Protein AF-A0AAW3T8R7-F1 (afdb_monomer_lite)

Organism: NCBI:txid69373

Radius of gyration: 22.76 Å; chains: 1; bounding box: 70×38×54 Å

Sequence (268 aa):
MNGASGSWGEDGVQEPGFVEFGNWETLERWVLRDASVTHWHGDRGYGDWTGTTFEQLEDAVRQIVATAAQNLRARAGLRQADWLLHRDDELPAGFSLGTINGMNVLDWELGGRPHRAWFGRAGFIARAVSFATVARVPVEQIEACALQEDSRRASRDASLVSRVTIGDEGGVVDTTLSRALVAYLGRGRSASPSESWEAVSTATPESRDRLEAIMRDYRRLSQVDWNERDGDLLPAMEQFAEAFRNTHPELDEAAIGALEWKFSWDWR

Secondary structure (DSSP, 8-state):
---------------TT---B--TTT-EEEEEETTEEEEEEEETTEEEEEEEEESSHHHHHHHHHHHHHHHHHHHTT---TTSS--SGGGPPTTEEEEEETTEEEEEEEETTEEEEEEEEETT-THHHHHHHHHTTS-HHHHHHHHTSTTHHHHHHHHHHHHHH-SSSSS----HHHHHHHHHHHTBTTBSS----SGGGTT--HHHHHHHHHHHHHHHHHT---GGGGTT-HHHHHHHHHHHHHHH-TTS-HHHHHHHHHHHHHHT-

Structure (mmCIF, N/CA/C/O backbone):
data_AF-A0AAW3T8R7-F1
#
_entry.id   AF-A0AAW3T8R7-F1
#
loop_
_atom_site.group_PDB
_atom_site.id
_atom_site.type_symbol
_atom_site.label_atom_id
_atom_site.label_alt_id
_atom_site.label_comp_id
_atom_site.label_asym_id
_atom_site.label_entity_id
_atom_site.label_seq_id
_atom_site.pdbx_PDB_ins_code
_atom_site.Cartn_x
_atom_site.Cartn_y
_atom_site.Cartn_z
_atom_site.occupancy
_atom_site.B_iso_or_equiv
_atom_site.auth_seq_id
_atom_site.auth_comp_id
_atom_site.auth_asym_id
_atom_site.auth_atom_id
_atom_site.pdbx_PDB_model_num
ATOM 1 N N . MET A 1 1 ? 32.714 -2.070 -37.889 1.00 33.22 1 MET A N 1
ATOM 2 C CA . MET A 1 1 ? 33.069 -1.066 -36.865 1.00 33.22 1 MET A CA 1
ATOM 3 C C . MET A 1 1 ? 32.056 0.058 -36.979 1.00 33.22 1 MET A C 1
ATOM 5 O O . MET A 1 1 ? 32.192 0.896 -37.856 1.00 33.22 1 MET A O 1
ATOM 9 N N . ASN A 1 2 ? 30.990 -0.012 -36.181 1.00 29.67 2 ASN A N 1
ATOM 10 C CA . ASN A 1 2 ? 29.946 1.008 -36.113 1.00 29.67 2 ASN A CA 1
ATOM 11 C C . ASN A 1 2 ? 30.252 1.906 -34.917 1.00 29.67 2 ASN A C 1
ATOM 13 O O . ASN A 1 2 ? 30.343 1.411 -33.798 1.00 29.67 2 ASN A O 1
ATOM 17 N N . GLY A 1 3 ? 30.409 3.202 -35.161 1.00 27.53 3 GLY A N 1
ATOM 18 C CA . GLY A 1 3 ? 30.480 4.230 -34.131 1.00 27.53 3 GLY A CA 1
ATOM 19 C C . GLY A 1 3 ? 29.475 5.315 -34.476 1.00 27.53 3 GLY A C 1
ATOM 20 O O . GLY A 1 3 ? 29.836 6.310 -35.091 1.00 27.53 3 GLY A O 1
ATOM 21 N N . ALA A 1 4 ? 28.205 5.079 -34.146 1.00 31.20 4 ALA A N 1
ATOM 22 C CA . ALA A 1 4 ? 27.185 6.114 -34.164 1.00 31.20 4 ALA A CA 1
ATOM 23 C C . ALA A 1 4 ? 27.270 6.871 -32.834 1.00 31.20 4 ALA A C 1
ATOM 25 O O . ALA A 1 4 ? 26.936 6.340 -31.776 1.00 31.20 4 ALA A O 1
ATOM 26 N N . SER A 1 5 ? 27.770 8.101 -32.900 1.00 33.91 5 SER A N 1
ATOM 27 C CA . SER A 1 5 ? 27.714 9.084 -31.826 1.00 33.91 5 SER A CA 1
ATOM 28 C C . SER A 1 5 ? 26.270 9.567 -31.667 1.00 33.91 5 SER A C 1
ATOM 30 O O . SER A 1 5 ? 25.810 10.429 -32.415 1.00 33.91 5 SER A O 1
ATOM 32 N N . GLY A 1 6 ? 25.546 8.984 -30.715 1.00 28.22 6 GLY A N 1
ATOM 33 C CA . GLY A 1 6 ? 24.283 9.525 -30.223 1.00 28.22 6 GLY A CA 1
ATOM 34 C C . GLY A 1 6 ? 24.560 10.559 -29.139 1.00 28.22 6 GLY A C 1
ATOM 35 O O . GLY A 1 6 ? 24.935 10.203 -28.026 1.00 28.22 6 GLY A O 1
ATOM 36 N N . SER A 1 7 ? 24.419 11.826 -29.511 1.00 32.47 7 SER A N 1
ATOM 37 C CA . SER A 1 7 ? 24.303 12.981 -28.624 1.00 32.47 7 SER A CA 1
ATOM 38 C C . SER A 1 7 ? 23.167 12.770 -27.616 1.00 32.47 7 SER A C 1
ATOM 40 O O . SER A 1 7 ? 22.010 12.735 -28.020 1.00 32.47 7 SER A O 1
ATOM 42 N N . TRP A 1 8 ? 23.487 12.661 -26.326 1.00 36.66 8 TRP A N 1
ATOM 43 C CA . TRP A 1 8 ? 22.518 12.742 -25.228 1.00 36.66 8 TRP A CA 1
ATOM 44 C C . TRP A 1 8 ? 22.884 13.951 -24.371 1.00 36.66 8 TRP A C 1
ATOM 46 O O . TRP A 1 8 ? 23.614 13.840 -23.389 1.00 36.66 8 TRP A O 1
ATOM 56 N N . GLY A 1 9 ? 22.449 15.125 -24.811 1.00 34.22 9 GLY A N 1
ATOM 57 C CA . GLY A 1 9 ? 22.587 16.376 -24.083 1.00 34.22 9 GLY A CA 1
ATOM 58 C C . GLY A 1 9 ? 21.375 17.247 -24.372 1.00 34.22 9 GLY A C 1
ATOM 59 O O . GLY A 1 9 ? 21.028 17.417 -25.535 1.00 34.22 9 GLY A O 1
ATOM 60 N N . GLU A 1 10 ? 20.789 17.773 -23.295 1.00 36.28 10 GLU A N 1
ATOM 61 C CA . GLU A 1 10 ? 19.769 18.831 -23.269 1.00 36.28 10 GLU A CA 1
ATOM 62 C C . GLU A 1 10 ? 18.346 18.447 -23.693 1.00 36.28 10 GLU A C 1
ATOM 64 O O . GLU A 1 10 ? 17.817 18.995 -24.644 1.00 36.28 10 GLU A O 1
ATOM 69 N N . ASP A 1 11 ? 17.675 17.597 -22.913 1.00 34.94 11 ASP A N 1
ATOM 70 C CA . ASP A 1 11 ? 16.209 17.618 -22.834 1.00 34.94 11 ASP A CA 1
ATOM 71 C C . ASP A 1 11 ? 15.794 17.356 -21.382 1.00 34.94 11 ASP A C 1
ATOM 73 O O . ASP A 1 11 ? 15.755 16.222 -20.903 1.00 34.94 11 ASP A O 1
ATOM 77 N N . GLY A 1 12 ? 15.524 18.432 -20.640 1.00 36.56 12 GLY A N 1
ATOM 78 C CA . GLY A 1 12 ? 14.822 18.331 -19.367 1.00 36.56 12 GLY A CA 1
ATOM 79 C C . GLY A 1 12 ? 13.407 17.838 -19.649 1.00 36.56 12 GLY A C 1
ATOM 80 O O . GLY A 1 12 ? 12.591 18.578 -20.193 1.00 36.56 12 GLY A O 1
ATOM 81 N N . VAL A 1 13 ? 13.122 16.581 -19.317 1.00 39.09 13 VAL A N 1
ATOM 82 C CA . VAL A 1 13 ? 11.807 15.974 -19.542 1.00 39.09 13 VAL A CA 1
ATOM 83 C C . VAL A 1 13 ? 10.793 16.622 -18.595 1.00 39.09 13 VAL A C 1
ATOM 85 O O . VAL A 1 13 ? 10.669 16.237 -17.436 1.00 39.09 13 VAL A O 1
ATOM 88 N N . GLN A 1 14 ? 10.063 17.623 -19.088 1.00 40.41 14 GLN A N 1
ATOM 89 C CA . GLN A 1 14 ? 8.860 18.158 -18.451 1.00 40.41 14 GLN A CA 1
ATOM 90 C C . GLN A 1 14 ? 7.624 17.554 -19.150 1.00 40.41 14 GLN A C 1
ATOM 92 O O . GLN A 1 14 ? 6.938 18.206 -19.929 1.00 40.41 14 GLN A O 1
ATOM 97 N N . GLU A 1 15 ? 7.370 16.263 -18.928 1.00 43.03 15 GLU A N 1
ATOM 98 C CA . GLU A 1 15 ? 6.169 15.556 -19.392 1.00 43.03 15 GLU A CA 1
ATOM 99 C C . GLU A 1 15 ? 4.901 15.934 -18.581 1.00 43.03 15 GLU A C 1
ATOM 101 O O . GLU A 1 15 ? 4.910 15.909 -17.352 1.00 43.03 15 GLU A O 1
ATOM 106 N N . PRO A 1 16 ? 3.763 16.266 -19.215 1.00 35.09 16 PRO A N 1
ATOM 107 C CA . PRO A 1 16 ? 2.492 16.464 -18.515 1.00 35.09 16 PRO A CA 1
ATOM 108 C C . PRO A 1 16 ? 1.990 15.132 -17.927 1.00 35.09 16 PRO A C 1
ATOM 110 O O . PRO A 1 16 ? 1.736 14.192 -18.674 1.00 35.09 16 PRO A O 1
ATOM 113 N N . GLY A 1 17 ? 1.834 15.045 -16.600 1.00 41.16 17 GLY A N 1
ATOM 114 C CA . GLY A 1 17 ? 1.413 13.815 -15.900 1.00 41.16 17 GLY A CA 1
ATOM 115 C C . GLY A 1 17 ? 2.192 13.490 -14.619 1.00 41.16 17 GLY A C 1
ATOM 116 O O . GLY A 1 17 ? 1.866 12.523 -13.936 1.00 41.16 17 GLY A O 1
ATOM 117 N N . PHE A 1 18 ? 3.196 14.302 -14.266 1.00 48.16 18 PHE A N 1
ATOM 118 C CA . PHE A 1 18 ? 3.957 14.164 -13.023 1.00 48.16 18 PHE A CA 1
ATOM 119 C C . PHE A 1 18 ? 3.080 14.299 -11.774 1.00 48.16 18 PHE A C 1
ATOM 121 O O . PHE A 1 18 ? 2.554 15.372 -11.482 1.00 48.16 18 PHE A O 1
ATOM 128 N N . VAL A 1 19 ? 3.018 13.235 -10.976 1.00 46.38 19 VAL A N 1
ATOM 129 C CA . VAL A 1 19 ? 2.690 13.333 -9.552 1.00 46.38 19 VAL A CA 1
ATOM 130 C C . VAL A 1 19 ? 3.952 12.953 -8.789 1.00 46.38 19 VAL A C 1
ATOM 132 O O . VAL A 1 19 ? 4.316 11.783 -8.741 1.00 46.38 19 VAL A O 1
ATOM 135 N N . GLU A 1 20 ? 4.661 13.950 -8.258 1.00 50.34 20 GLU A N 1
ATOM 136 C CA . GLU A 1 20 ? 5.874 13.729 -7.469 1.00 50.34 20 GLU A CA 1
ATOM 137 C C . GLU A 1 20 ? 5.506 13.407 -6.015 1.00 50.34 20 GLU A C 1
ATOM 139 O O . GLU A 1 20 ? 5.000 14.262 -5.288 1.00 50.34 20 GLU A O 1
ATOM 144 N N . PHE A 1 21 ? 5.817 12.190 -5.571 1.00 52.94 21 PHE A N 1
ATOM 145 C CA . PHE A 1 21 ? 5.898 11.851 -4.150 1.00 52.94 21 PHE A CA 1
ATOM 146 C C . PHE A 1 21 ? 7.371 11.702 -3.779 1.00 52.94 21 PHE A C 1
ATOM 148 O O . PHE A 1 21 ? 8.058 10.844 -4.333 1.00 52.94 21 PHE A O 1
ATOM 155 N N . GLY A 1 22 ? 7.865 12.543 -2.871 1.00 52.88 22 GLY A N 1
ATOM 156 C CA . GLY A 1 22 ? 9.268 12.516 -2.471 1.00 52.88 22 GLY A CA 1
ATOM 157 C C . GLY A 1 22 ? 9.600 13.512 -1.367 1.00 52.88 22 GLY A C 1
ATOM 158 O O . GLY A 1 22 ? 8.977 14.568 -1.256 1.00 52.88 22 GLY A O 1
ATOM 159 N N . ASN A 1 23 ? 10.590 13.178 -0.541 1.00 55.94 23 ASN A N 1
ATOM 160 C CA . ASN A 1 23 ? 11.181 14.129 0.395 1.00 55.94 23 ASN A CA 1
ATOM 161 C C . ASN A 1 23 ? 12.304 14.894 -0.327 1.00 55.94 23 ASN A C 1
ATOM 163 O O . ASN A 1 23 ? 13.250 14.276 -0.824 1.00 55.94 23 ASN A O 1
ATOM 167 N N . TRP A 1 24 ? 12.211 16.230 -0.336 1.00 52.62 24 TRP A N 1
ATOM 168 C CA . TRP A 1 24 ? 13.219 17.158 -0.872 1.00 52.62 24 TRP A CA 1
ATOM 169 C C . TRP A 1 24 ? 14.634 16.887 -0.347 1.00 52.62 24 TRP A C 1
ATOM 171 O O . TRP A 1 24 ? 15.602 17.119 -1.060 1.00 52.62 24 TRP A O 1
ATOM 181 N N . GLU A 1 25 ? 14.758 16.356 0.868 1.00 54.66 25 GLU A N 1
ATOM 182 C CA . GLU A 1 25 ? 16.041 16.013 1.485 1.00 54.66 25 GLU A CA 1
ATOM 183 C C . GLU A 1 25 ? 16.621 14.685 0.973 1.00 54.66 25 GLU A C 1
ATOM 185 O O . GLU A 1 25 ? 17.833 14.495 0.991 1.00 54.66 25 GLU A O 1
ATOM 190 N N . THR A 1 26 ? 15.773 13.755 0.522 1.00 60.50 26 THR A N 1
ATOM 191 C CA . THR A 1 26 ? 16.193 12.397 0.117 1.00 60.50 26 THR A CA 1
ATOM 192 C C . THR A 1 26 ? 16.392 12.237 -1.387 1.00 60.50 26 THR A C 1
ATOM 194 O O . THR A 1 26 ? 17.008 11.264 -1.813 1.00 60.50 26 THR A O 1
ATOM 197 N N . LEU A 1 27 ? 15.860 13.169 -2.189 1.00 66.69 27 LEU A N 1
ATOM 198 C CA . LEU A 1 27 ? 15.867 13.128 -3.659 1.00 66.69 27 LEU A CA 1
ATOM 199 C C . LEU A 1 27 ? 15.228 11.862 -4.275 1.00 66.69 27 LEU A C 1
ATOM 201 O O . LEU A 1 27 ? 15.354 11.629 -5.478 1.00 66.69 27 LEU A O 1
ATOM 205 N N . GLU A 1 28 ? 14.530 11.045 -3.482 1.00 69.50 28 GLU A N 1
ATOM 206 C CA . GLU A 1 28 ? 13.743 9.910 -3.969 1.00 69.50 28 GLU A CA 1
ATOM 207 C C . GLU A 1 28 ? 12.400 10.395 -4.507 1.00 69.50 28 GLU A C 1
ATOM 209 O O . GLU A 1 28 ? 11.662 11.086 -3.799 1.00 69.50 28 GLU A O 1
ATOM 214 N N . ARG A 1 29 ? 12.076 10.029 -5.753 1.00 75.88 29 ARG A N 1
ATOM 215 C CA . ARG A 1 29 ? 10.800 10.375 -6.390 1.00 75.88 29 ARG A CA 1
ATOM 216 C C . ARG A 1 29 ? 10.197 9.181 -7.114 1.00 75.88 29 ARG A C 1
ATOM 218 O O . ARG A 1 29 ? 10.903 8.365 -7.701 1.00 75.88 29 ARG A O 1
ATOM 225 N N . TRP A 1 30 ? 8.874 9.110 -7.123 1.00 80.38 30 TRP A N 1
ATOM 226 C CA . TRP A 1 30 ? 8.123 8.050 -7.795 1.00 80.38 30 TRP A CA 1
ATOM 227 C C . TRP A 1 30 ? 7.221 8.648 -8.866 1.00 80.38 30 TRP A C 1
ATOM 229 O O . TRP A 1 30 ? 6.534 9.630 -8.604 1.00 80.38 30 TRP A O 1
ATOM 239 N N . VAL A 1 31 ? 7.245 8.070 -10.067 1.00 78.94 31 VAL A N 1
ATOM 240 C CA . VAL A 1 31 ? 6.525 8.570 -11.246 1.00 78.94 31 VAL A CA 1
ATOM 241 C C . VAL A 1 31 ? 5.545 7.509 -11.736 1.00 78.94 31 VAL A C 1
ATOM 243 O O . VAL A 1 31 ? 5.939 6.367 -11.969 1.00 78.94 31 VAL A O 1
ATOM 246 N N . LEU A 1 32 ? 4.277 7.884 -11.918 1.00 80.94 32 LEU A N 1
ATOM 247 C CA . LEU A 1 32 ? 3.255 7.034 -12.532 1.00 80.94 32 LEU A CA 1
ATOM 248 C C . LEU A 1 32 ? 3.322 7.163 -14.062 1.00 80.94 32 LEU A C 1
ATOM 250 O O . LEU A 1 32 ? 3.141 8.255 -14.595 1.00 80.94 32 LEU A O 1
ATOM 254 N N . ARG A 1 33 ? 3.554 6.056 -14.769 1.00 74.75 33 ARG A N 1
ATOM 255 C CA . ARG A 1 33 ? 3.627 6.003 -16.235 1.00 74.75 33 ARG A CA 1
ATOM 256 C C . ARG A 1 33 ? 3.140 4.652 -16.749 1.00 74.75 33 ARG A C 1
ATOM 258 O O . ARG A 1 33 ? 3.546 3.620 -16.224 1.00 74.75 33 ARG A O 1
ATOM 265 N N . ASP A 1 34 ? 2.312 4.651 -17.796 1.00 75.38 34 ASP A N 1
ATOM 266 C CA . ASP A 1 34 ? 1.870 3.428 -18.490 1.00 75.38 34 ASP A CA 1
ATOM 267 C C . ASP A 1 34 ? 1.299 2.360 -17.526 1.00 75.38 34 ASP A C 1
ATOM 269 O O . ASP A 1 34 ? 1.609 1.178 -17.627 1.00 75.38 34 ASP A O 1
ATOM 273 N N . ALA A 1 35 ? 0.493 2.804 -16.549 1.00 77.69 35 ALA A N 1
ATOM 274 C CA . ALA A 1 35 ? -0.064 2.005 -15.443 1.00 77.69 35 ALA A CA 1
ATOM 275 C C . ALA A 1 35 ? 0.959 1.394 -14.459 1.00 77.69 35 ALA A C 1
ATOM 277 O O . ALA A 1 35 ? 0.574 0.657 -13.558 1.00 77.69 35 ALA A O 1
ATOM 278 N N . SER A 1 36 ? 2.237 1.747 -14.576 1.00 84.25 36 SER A N 1
ATOM 279 C CA . SER A 1 36 ? 3.311 1.348 -13.666 1.00 84.25 36 SER A CA 1
ATOM 280 C C . SER A 1 36 ? 3.817 2.529 -12.840 1.00 84.25 36 SER A C 1
ATOM 282 O O . SER A 1 36 ? 3.649 3.691 -13.216 1.00 84.25 36 SER A O 1
ATOM 284 N N . VAL A 1 37 ? 4.473 2.247 -11.718 1.00 84.88 37 VAL A N 1
ATOM 285 C CA . VAL A 1 37 ? 5.121 3.268 -10.888 1.00 84.88 37 VAL A CA 1
ATOM 286 C C . VAL A 1 37 ? 6.625 3.037 -10.899 1.00 84.88 37 VAL A C 1
ATOM 288 O O . VAL A 1 37 ? 7.104 1.991 -10.463 1.00 84.88 37 VAL A O 1
ATOM 291 N N . THR A 1 38 ? 7.380 4.011 -11.400 1.00 86.00 38 THR A N 1
ATOM 292 C CA . THR A 1 38 ? 8.831 3.911 -11.583 1.00 86.00 38 THR A CA 1
ATOM 293 C C . THR A 1 38 ? 9.575 4.864 -10.654 1.00 86.00 38 THR A C 1
ATOM 295 O O . THR A 1 38 ? 9.221 6.034 -10.518 1.00 86.00 38 THR A O 1
ATOM 298 N N . HIS A 1 39 ? 10.629 4.354 -10.022 1.00 85.69 39 HIS A N 1
ATOM 299 C CA . HIS A 1 39 ? 11.505 5.111 -9.141 1.00 85.69 39 HIS A CA 1
ATOM 300 C C . HIS A 1 39 ? 12.555 5.888 -9.931 1.00 85.69 39 HIS A C 1
ATOM 302 O O . HIS A 1 39 ? 13.348 5.327 -10.701 1.00 85.69 39 HIS A O 1
ATOM 308 N N . TRP A 1 40 ? 12.613 7.173 -9.637 1.00 81.62 40 TRP A N 1
ATOM 309 C CA . TRP A 1 40 ? 13.539 8.133 -10.194 1.00 81.62 40 TRP A CA 1
ATOM 310 C C . TRP A 1 40 ? 14.326 8.794 -9.058 1.00 81.62 40 TRP A C 1
ATOM 312 O O . TRP A 1 40 ? 13.770 9.096 -8.000 1.00 81.62 40 TRP A O 1
ATOM 322 N N . HIS A 1 41 ? 15.625 9.006 -9.261 1.00 77.94 41 HIS A N 1
ATOM 323 C CA . HIS A 1 41 ? 16.495 9.618 -8.259 1.00 77.94 41 HIS A CA 1
ATOM 324 C C . HIS A 1 41 ? 17.144 10.890 -8.809 1.00 77.94 41 HIS A C 1
ATOM 326 O O . HIS A 1 41 ? 17.873 10.826 -9.802 1.00 77.94 41 HIS A O 1
ATOM 332 N N . GLY A 1 42 ? 16.906 12.033 -8.157 1.00 69.44 42 GLY A N 1
ATOM 333 C CA . GLY A 1 42 ? 17.476 13.318 -8.571 1.00 69.44 42 GLY A CA 1
ATOM 334 C C . GLY A 1 42 ? 16.752 14.573 -8.062 1.00 69.44 42 GLY A C 1
ATOM 335 O O . GLY A 1 42 ? 15.867 14.526 -7.201 1.00 69.44 42 GLY A O 1
ATOM 336 N N . ASP A 1 43 ? 17.133 15.723 -8.621 1.00 61.78 43 ASP A N 1
ATOM 337 C CA . ASP A 1 43 ? 16.544 17.043 -8.357 1.00 61.78 43 ASP A CA 1
ATOM 338 C C . ASP A 1 43 ? 15.777 17.583 -9.581 1.00 61.78 43 ASP A C 1
ATOM 340 O O . ASP A 1 43 ? 16.016 17.140 -10.691 1.00 61.78 43 ASP A O 1
ATOM 344 N N . ARG A 1 44 ? 14.834 18.521 -9.415 1.00 59.78 44 ARG A N 1
ATOM 345 C CA . ARG A 1 44 ? 13.899 19.021 -10.446 1.00 59.78 44 ARG A CA 1
ATOM 346 C C . ARG A 1 44 ? 14.542 19.141 -11.839 1.00 59.78 44 ARG A C 1
ATOM 348 O O . ARG A 1 44 ? 15.280 20.084 -12.110 1.00 59.78 44 ARG A O 1
ATOM 355 N N . GLY A 1 45 ? 14.199 18.207 -12.729 1.00 57.94 45 GLY A N 1
ATOM 356 C CA . GLY A 1 45 ? 14.663 18.179 -14.123 1.00 57.94 45 GLY A CA 1
ATOM 357 C C . GLY A 1 45 ? 16.040 17.541 -14.361 1.00 57.94 45 GLY A C 1
ATOM 358 O O . GLY A 1 45 ? 16.479 17.491 -15.505 1.00 57.94 45 GLY A O 1
ATOM 359 N N . TYR A 1 46 ? 16.708 17.035 -13.322 1.00 62.53 46 TYR A N 1
ATOM 360 C CA . TYR A 1 46 ? 18.028 16.410 -13.374 1.00 62.53 46 TYR A CA 1
ATOM 361 C C . TYR A 1 46 ? 18.119 15.177 -12.460 1.00 62.53 46 TYR A C 1
ATOM 363 O O . TYR A 1 46 ? 18.128 15.276 -11.234 1.00 62.53 46 TYR A O 1
ATOM 371 N N . GLY A 1 47 ? 18.227 13.992 -13.051 1.00 72.06 47 GLY A N 1
ATOM 372 C CA . GLY A 1 47 ? 18.307 12.729 -12.321 1.00 72.06 47 GLY A CA 1
ATOM 373 C C . GLY A 1 47 ? 18.299 11.538 -13.261 1.00 72.06 47 GLY A C 1
ATOM 374 O O . GLY A 1 47 ? 18.267 11.712 -14.479 1.00 72.06 47 GLY A O 1
ATOM 375 N N . ASP A 1 48 ? 18.323 10.338 -12.692 1.00 78.31 48 ASP A N 1
ATOM 376 C CA . ASP A 1 48 ? 18.339 9.099 -13.465 1.00 78.31 48 ASP A CA 1
ATOM 377 C C . ASP A 1 48 ? 17.273 8.115 -12.975 1.00 78.31 48 ASP A C 1
ATOM 379 O O . ASP A 1 48 ? 16.890 8.068 -11.798 1.00 78.31 48 ASP A O 1
ATOM 383 N N . TRP A 1 49 ? 16.791 7.308 -13.911 1.00 82.50 49 TRP A N 1
ATOM 384 C CA . TRP A 1 49 ? 15.892 6.210 -13.623 1.00 82.50 49 TRP A CA 1
ATOM 385 C C . TRP A 1 49 ? 16.667 5.124 -12.895 1.00 82.50 49 TRP A C 1
ATOM 387 O O . TRP A 1 49 ? 17.643 4.572 -13.398 1.00 82.50 49 TRP A O 1
ATOM 397 N N . THR A 1 50 ? 16.200 4.746 -11.709 1.00 82.75 50 THR A N 1
ATOM 398 C CA . THR A 1 50 ? 16.903 3.722 -10.921 1.00 82.75 50 THR A CA 1
ATOM 399 C C . THR A 1 50 ? 16.711 2.309 -11.479 1.00 82.75 50 THR A C 1
ATOM 401 O O . THR A 1 50 ? 17.361 1.362 -11.031 1.00 82.75 50 THR A O 1
ATOM 404 N N . GLY A 1 51 ? 15.786 2.161 -12.434 1.00 86.12 51 GLY A N 1
ATOM 405 C CA . GLY A 1 51 ? 15.356 0.881 -12.977 1.00 86.12 51 GLY A CA 1
ATOM 406 C C . GLY A 1 51 ? 14.445 0.093 -12.035 1.00 86.12 51 GLY A C 1
ATOM 407 O O . GLY A 1 51 ? 14.217 -1.089 -12.284 1.00 86.12 51 GLY A O 1
ATOM 408 N N . THR A 1 52 ? 13.965 0.698 -10.943 1.00 91.56 52 THR A N 1
ATOM 409 C CA . THR A 1 52 ? 12.919 0.099 -10.110 1.00 91.56 52 THR A CA 1
ATOM 410 C C . THR A 1 52 ? 11.542 0.491 -10.629 1.00 91.56 52 THR A C 1
ATOM 412 O O . THR A 1 52 ? 11.218 1.676 -10.644 1.00 91.56 52 THR A O 1
ATOM 415 N N . THR A 1 53 ? 10.734 -0.496 -11.010 1.00 93.50 53 THR A N 1
ATOM 416 C CA . THR A 1 53 ? 9.372 -0.293 -11.523 1.00 93.50 53 THR A CA 1
ATOM 417 C C . THR A 1 53 ? 8.422 -1.309 -10.910 1.00 93.50 53 THR A C 1
ATOM 419 O O . THR A 1 53 ? 8.708 -2.503 -10.906 1.00 93.50 53 THR A O 1
ATOM 422 N N . PHE A 1 54 ? 7.274 -0.847 -10.433 1.00 93.81 54 PHE A N 1
ATOM 423 C CA . PHE A 1 54 ? 6.187 -1.685 -9.939 1.00 93.81 54 PHE A CA 1
ATOM 424 C C . PHE A 1 54 ? 5.033 -1.669 -10.933 1.00 93.81 54 PHE A C 1
ATOM 426 O O . PHE A 1 54 ? 4.610 -0.599 -11.369 1.00 93.81 54 PHE A O 1
ATOM 433 N N . GLU A 1 55 ? 4.513 -2.845 -11.280 1.00 92.75 55 GLU A N 1
ATOM 434 C CA . GLU A 1 55 ? 3.348 -2.955 -12.170 1.00 92.75 55 GLU A CA 1
ATOM 435 C C . GLU A 1 55 ? 2.028 -2.637 -11.456 1.00 92.75 55 GLU A C 1
ATOM 437 O O . GLU A 1 55 ? 1.024 -2.396 -12.115 1.00 92.75 55 GLU A O 1
ATOM 442 N N . GLN A 1 56 ? 2.028 -2.619 -10.119 1.00 88.69 56 GLN A N 1
ATOM 443 C CA . GLN A 1 56 ? 0.876 -2.245 -9.300 1.00 88.69 56 GLN A CA 1
ATOM 444 C C . GLN A 1 56 ? 1.217 -1.073 -8.380 1.00 88.69 56 GLN A C 1
ATOM 446 O O . GLN A 1 56 ? 2.301 -1.010 -7.792 1.00 88.69 56 GLN A O 1
ATOM 451 N N . LEU A 1 57 ? 0.261 -0.154 -8.226 1.00 87.19 57 LEU A N 1
ATOM 452 C CA . LEU A 1 57 ? 0.414 1.041 -7.396 1.00 87.19 57 LEU A CA 1
ATOM 453 C C . LEU A 1 57 ? 0.645 0.679 -5.926 1.00 87.19 57 LEU A C 1
ATOM 455 O O . LEU A 1 57 ? 1.510 1.258 -5.272 1.00 87.19 57 LEU A O 1
ATOM 459 N N . GLU A 1 58 ? -0.097 -0.297 -5.411 1.00 87.44 58 GLU A N 1
ATOM 460 C CA . GLU A 1 58 ? -0.034 -0.720 -4.014 1.00 87.44 58 GLU A CA 1
ATOM 461 C C . GLU A 1 58 ? 1.370 -1.220 -3.629 1.00 87.44 58 GLU A C 1
ATOM 463 O O . GLU A 1 58 ? 1.819 -1.014 -2.503 1.00 87.44 58 GLU A O 1
ATOM 468 N N . ASP A 1 59 ? 2.104 -1.820 -4.565 1.00 94.12 59 ASP A N 1
ATOM 469 C CA . ASP A 1 59 ? 3.462 -2.316 -4.324 1.00 94.12 59 ASP A CA 1
ATOM 470 C C . ASP A 1 59 ? 4.489 -1.189 -4.273 1.00 94.12 59 ASP A C 1
ATOM 472 O O . ASP A 1 59 ? 5.374 -1.190 -3.414 1.00 94.12 59 ASP A O 1
ATOM 476 N N . ALA A 1 60 ? 4.319 -0.175 -5.121 1.00 91.06 60 ALA A N 1
ATOM 477 C CA . ALA A 1 60 ? 5.111 1.041 -5.021 1.00 91.06 60 ALA A CA 1
ATOM 478 C C . ALA A 1 60 ? 4.868 1.753 -3.686 1.00 91.06 60 ALA A C 1
ATOM 480 O O . ALA A 1 60 ? 5.822 2.184 -3.042 1.00 91.06 60 ALA A O 1
ATOM 481 N N . VAL A 1 61 ? 3.614 1.808 -3.220 1.00 88.25 61 VAL A N 1
ATOM 482 C CA . VAL A 1 61 ? 3.280 2.359 -1.898 1.00 88.25 61 VAL A CA 1
ATOM 483 C C . VAL A 1 61 ? 4.001 1.591 -0.788 1.00 88.25 61 VAL A C 1
ATOM 485 O O . VAL A 1 61 ? 4.610 2.220 0.077 1.00 88.25 61 VAL A O 1
ATOM 488 N N . ARG A 1 62 ? 4.023 0.251 -0.827 1.00 93.62 62 ARG A N 1
ATOM 489 C CA . ARG A 1 62 ? 4.785 -0.556 0.147 1.00 93.62 62 ARG A CA 1
ATOM 490 C C . ARG A 1 62 ? 6.270 -0.208 0.151 1.00 93.62 62 ARG A C 1
ATOM 492 O O . ARG A 1 62 ? 6.853 -0.070 1.223 1.00 93.62 62 ARG A O 1
ATOM 499 N N . GLN A 1 63 ? 6.877 -0.038 -1.024 1.00 93.31 63 GLN A N 1
ATOM 500 C CA . GLN A 1 63 ? 8.285 0.345 -1.130 1.00 93.31 63 GLN A CA 1
ATOM 501 C C . GLN A 1 63 ? 8.541 1.751 -0.570 1.00 93.31 63 GLN A C 1
ATOM 503 O O . GLN A 1 63 ? 9.503 1.937 0.171 1.00 93.31 63 GLN A O 1
ATOM 508 N N . ILE A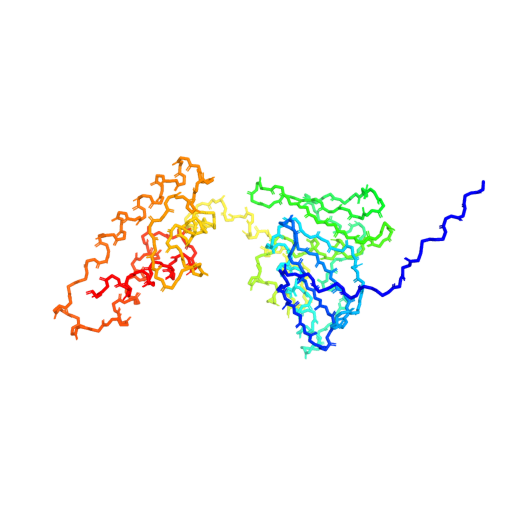 1 64 ? 7.675 2.720 -0.877 1.00 87.12 64 ILE A N 1
ATOM 509 C CA . ILE A 1 64 ? 7.763 4.093 -0.360 1.00 87.12 64 ILE A CA 1
ATOM 510 C C . ILE A 1 64 ? 7.690 4.095 1.168 1.00 87.12 64 ILE A C 1
ATOM 512 O O . ILE A 1 64 ? 8.544 4.684 1.834 1.00 87.12 64 ILE A O 1
ATOM 516 N N . VAL A 1 65 ? 6.694 3.405 1.733 1.00 88.62 65 VAL A N 1
ATOM 517 C CA . VAL A 1 65 ? 6.515 3.319 3.186 1.00 88.62 65 VAL A CA 1
ATOM 518 C C . VAL A 1 65 ? 7.688 2.592 3.834 1.00 88.62 65 VAL A C 1
ATOM 520 O O . VAL A 1 65 ? 8.175 3.047 4.863 1.00 88.62 65 VAL A O 1
ATOM 523 N N . ALA A 1 66 ? 8.212 1.526 3.224 1.00 92.50 66 ALA A N 1
ATOM 524 C CA . ALA A 1 66 ? 9.395 0.839 3.734 1.00 92.50 66 ALA A CA 1
ATOM 525 C C . ALA A 1 66 ? 10.630 1.754 3.769 1.00 92.50 66 ALA A C 1
ATOM 527 O O . ALA A 1 66 ? 11.336 1.787 4.780 1.00 92.50 66 ALA A O 1
ATOM 528 N N . THR A 1 67 ? 10.869 2.549 2.721 1.00 88.50 67 THR A N 1
ATOM 529 C CA . THR A 1 67 ? 11.975 3.516 2.729 1.00 88.50 67 THR A CA 1
ATOM 530 C C . THR A 1 67 ? 11.771 4.605 3.789 1.00 88.50 67 THR A C 1
ATOM 532 O O . THR A 1 67 ? 12.698 4.933 4.533 1.00 88.50 67 THR A O 1
ATOM 535 N N . ALA A 1 68 ? 10.554 5.138 3.935 1.00 86.06 68 ALA A N 1
ATOM 536 C CA . ALA A 1 68 ? 10.244 6.110 4.985 1.00 86.06 68 ALA A CA 1
ATOM 537 C C . ALA A 1 68 ? 10.443 5.517 6.393 1.00 86.06 68 ALA A C 1
ATOM 539 O O . ALA A 1 68 ? 11.051 6.147 7.265 1.00 86.06 68 ALA A O 1
ATOM 540 N N . ALA A 1 69 ? 10.008 4.276 6.599 1.00 90.31 69 ALA A N 1
ATOM 541 C CA . ALA A 1 69 ? 10.130 3.562 7.861 1.00 90.31 69 ALA A CA 1
ATOM 542 C C . ALA A 1 69 ? 11.593 3.294 8.253 1.00 90.31 69 ALA A C 1
ATOM 544 O O . ALA A 1 69 ? 11.926 3.341 9.438 1.00 90.31 69 ALA A O 1
ATOM 545 N N . GLN A 1 70 ? 12.504 3.122 7.288 1.00 89.19 70 GLN A N 1
ATOM 546 C CA . GLN A 1 70 ? 13.945 3.042 7.561 1.00 89.19 70 GLN A CA 1
ATOM 547 C C . GLN A 1 70 ? 14.485 4.313 8.242 1.00 89.19 70 GLN A C 1
ATOM 549 O O . GLN A 1 70 ? 15.337 4.227 9.135 1.00 89.19 70 GLN A O 1
ATOM 554 N N . ASN A 1 71 ? 13.982 5.492 7.859 1.00 86.06 71 ASN A N 1
ATOM 555 C CA . ASN A 1 71 ? 14.360 6.759 8.489 1.00 86.06 71 ASN A CA 1
ATOM 556 C C . ASN A 1 71 ? 13.792 6.877 9.909 1.00 86.06 71 ASN A C 1
ATOM 558 O O . ASN A 1 71 ? 14.494 7.327 10.817 1.00 86.06 71 ASN A O 1
ATOM 562 N N . LEU A 1 72 ? 12.550 6.437 10.125 1.00 87.44 72 LEU A N 1
ATOM 563 C CA . LEU A 1 72 ? 11.933 6.410 11.456 1.00 87.44 72 LEU A CA 1
ATOM 564 C C . LEU A 1 72 ? 12.678 5.455 12.396 1.00 87.44 72 LEU A C 1
ATOM 566 O O . LEU A 1 72 ? 13.027 5.838 13.511 1.00 87.44 72 LEU A O 1
ATOM 570 N N . ARG A 1 73 ? 13.024 4.256 11.913 1.00 90.94 73 ARG A N 1
ATOM 571 C CA . ARG A 1 73 ? 13.836 3.273 12.641 1.00 90.94 73 ARG A CA 1
ATOM 572 C C . ARG A 1 73 ? 15.176 3.864 13.087 1.00 90.94 73 ARG A C 1
ATOM 574 O O . ARG A 1 73 ? 15.566 3.705 14.242 1.00 90.94 73 ARG A O 1
ATOM 581 N N . ALA A 1 74 ? 15.849 4.602 12.205 1.00 87.94 74 ALA A N 1
ATOM 582 C CA . ALA A 1 74 ? 17.108 5.277 12.525 1.00 87.94 74 ALA A CA 1
ATOM 583 C C . ALA A 1 74 ? 16.946 6.334 13.625 1.00 87.94 74 ALA A C 1
ATOM 585 O O . ALA A 1 74 ? 17.740 6.385 14.562 1.00 87.94 74 ALA A O 1
ATOM 586 N N . ARG A 1 75 ? 15.890 7.154 13.535 1.00 88.56 75 ARG A N 1
ATOM 587 C CA . ARG A 1 75 ? 15.559 8.176 14.543 1.00 88.56 75 ARG A CA 1
ATOM 588 C C . ARG A 1 75 ? 15.205 7.563 15.897 1.00 88.56 75 ARG A C 1
ATOM 590 O O . ARG A 1 75 ? 15.494 8.169 16.922 1.00 88.56 75 ARG A O 1
ATOM 597 N N . ALA A 1 76 ? 14.645 6.355 15.905 1.00 89.81 76 ALA A N 1
ATOM 598 C CA . ALA A 1 76 ? 14.385 5.577 17.113 1.00 89.81 76 ALA A CA 1
ATOM 599 C C . ALA A 1 76 ? 15.648 4.918 17.713 1.00 89.81 76 ALA A C 1
ATOM 601 O O . ALA A 1 76 ? 15.549 4.207 18.710 1.00 89.81 76 ALA A O 1
ATOM 602 N N . GLY A 1 77 ? 16.835 5.121 17.124 1.00 92.50 77 GLY A N 1
ATOM 603 C CA . GLY A 1 77 ? 18.090 4.522 17.593 1.00 92.50 77 GLY A CA 1
ATOM 604 C C . GLY A 1 77 ? 18.217 3.024 17.298 1.00 92.50 77 GLY A C 1
ATOM 605 O O . GLY A 1 77 ? 19.119 2.364 17.815 1.00 92.50 77 GLY A O 1
ATOM 606 N N . LEU A 1 78 ? 17.331 2.475 16.466 1.00 92.25 78 LEU A N 1
ATOM 607 C CA . LEU A 1 78 ? 17.345 1.071 16.080 1.00 92.25 78 LEU A CA 1
ATOM 608 C C . LEU A 1 78 ? 18.321 0.844 14.918 1.00 92.25 78 LEU A C 1
ATOM 610 O O . LEU A 1 78 ? 18.522 1.701 14.053 1.00 92.25 78 LEU A O 1
ATOM 614 N N . ARG A 1 79 ? 18.930 -0.346 14.875 1.00 88.00 79 ARG A N 1
ATOM 615 C CA . ARG A 1 79 ? 19.886 -0.706 13.818 1.00 88.00 79 ARG A CA 1
ATOM 616 C C . ARG A 1 79 ? 19.190 -0.759 12.462 1.00 88.00 79 ARG A C 1
ATOM 618 O O . ARG A 1 79 ? 18.244 -1.522 12.288 1.00 88.00 79 ARG A O 1
ATOM 625 N N . GLN A 1 80 ? 19.695 0.008 11.499 1.00 82.50 80 GLN A N 1
ATOM 626 C CA . GLN A 1 80 ? 19.249 -0.062 10.104 1.00 82.50 80 GLN A CA 1
ATOM 627 C C . GLN A 1 80 ? 19.756 -1.316 9.385 1.00 82.50 80 GLN A C 1
ATOM 629 O O . GLN A 1 80 ? 19.136 -1.761 8.429 1.00 82.50 80 GLN A O 1
ATOM 634 N N . ALA A 1 81 ? 20.881 -1.887 9.816 1.00 76.69 81 ALA A N 1
ATOM 635 C CA . ALA A 1 81 ? 21.305 -3.179 9.301 1.00 76.69 81 ALA A CA 1
ATOM 636 C C . ALA A 1 81 ? 20.259 -4.243 9.668 1.00 76.69 81 ALA A C 1
ATOM 638 O O . ALA A 1 81 ? 19.690 -4.215 10.760 1.00 76.69 81 ALA A O 1
ATOM 639 N N . ASP A 1 82 ? 20.013 -5.161 8.737 1.00 78.06 82 ASP A N 1
ATOM 640 C CA . ASP A 1 82 ? 19.256 -6.396 8.957 1.00 78.06 82 ASP A CA 1
ATOM 641 C C . ASP A 1 82 ? 17.758 -6.254 9.261 1.00 78.06 82 ASP A C 1
ATOM 643 O O . ASP A 1 82 ? 17.116 -7.249 9.582 1.00 78.06 82 ASP A O 1
ATOM 647 N N . TRP A 1 83 ? 17.150 -5.075 9.103 1.00 91.69 83 TRP A N 1
ATOM 648 C CA . TRP A 1 83 ? 15.690 -4.956 9.261 1.00 91.69 83 TRP A CA 1
ATOM 649 C C . TRP A 1 83 ? 14.913 -5.499 8.047 1.00 91.69 83 TRP A C 1
ATOM 651 O O . TRP A 1 83 ? 13.821 -6.045 8.190 1.00 91.69 83 TRP A O 1
ATOM 661 N N . LEU A 1 84 ? 15.533 -5.439 6.863 1.00 93.44 84 LEU A N 1
ATOM 662 C CA . LEU A 1 84 ? 15.081 -6.093 5.633 1.00 93.44 84 LEU A CA 1
ATOM 663 C C . LEU A 1 84 ? 16.006 -7.257 5.266 1.00 93.44 84 LEU A C 1
ATOM 665 O O . LEU A 1 84 ? 17.189 -7.288 5.635 1.00 93.44 84 LEU A O 1
ATOM 669 N N . LEU A 1 85 ? 15.455 -8.207 4.516 1.00 93.06 85 LEU A N 1
ATOM 670 C CA . LEU A 1 85 ? 16.206 -9.265 3.844 1.00 93.06 85 LEU A CA 1
ATOM 671 C C . LEU A 1 85 ? 17.115 -8.645 2.771 1.00 93.06 85 LEU A C 1
ATOM 673 O O . LEU A 1 85 ? 16.793 -7.606 2.197 1.00 93.06 85 LEU A O 1
ATOM 677 N N . HIS A 1 86 ? 18.270 -9.238 2.503 1.00 91.88 86 HIS A N 1
ATOM 678 C CA . HIS A 1 86 ? 19.212 -8.682 1.519 1.00 91.88 86 HIS A CA 1
ATOM 679 C C . HIS A 1 86 ? 20.069 -9.730 0.805 1.00 91.88 86 HIS A C 1
ATOM 681 O O . HIS A 1 86 ? 20.792 -9.375 -0.128 1.00 91.88 86 HIS A O 1
ATOM 687 N N . ARG A 1 87 ? 19.998 -11.000 1.218 1.00 90.19 87 ARG A N 1
ATOM 688 C CA . ARG A 1 87 ? 20.755 -12.108 0.620 1.00 90.19 87 ARG A CA 1
ATOM 689 C C . ARG A 1 87 ? 19.870 -12.939 -0.315 1.00 90.19 87 ARG A C 1
ATOM 691 O O . ARG A 1 87 ? 18.667 -13.034 -0.111 1.00 90.19 87 ARG A O 1
ATOM 698 N N . ASP A 1 88 ? 20.450 -13.536 -1.350 1.00 86.69 88 ASP A N 1
ATOM 699 C CA . ASP A 1 88 ? 19.720 -14.417 -2.280 1.00 86.69 88 ASP A CA 1
ATOM 700 C C . ASP A 1 88 ? 19.006 -15.570 -1.567 1.00 86.69 88 ASP A C 1
ATOM 702 O O . ASP A 1 88 ? 17.837 -15.841 -1.842 1.00 86.69 88 ASP A O 1
ATOM 706 N N . ASP A 1 89 ? 19.697 -16.212 -0.627 1.00 90.50 89 ASP A N 1
ATOM 707 C CA . ASP A 1 89 ? 19.202 -17.335 0.171 1.00 90.50 89 ASP A CA 1
ATOM 708 C C . ASP A 1 89 ? 18.070 -16.958 1.141 1.00 90.50 89 ASP A C 1
ATOM 710 O O . ASP A 1 89 ? 17.426 -17.835 1.717 1.00 90.50 89 ASP A O 1
ATOM 714 N N . GLU A 1 90 ? 17.800 -15.663 1.312 1.00 92.25 90 GLU A N 1
ATOM 715 C CA . GLU A 1 90 ? 16.737 -15.145 2.169 1.00 92.25 90 GLU A CA 1
ATOM 716 C C . GLU A 1 90 ? 15.403 -14.951 1.442 1.00 92.25 90 GLU A C 1
ATOM 718 O O . GLU A 1 90 ? 14.422 -14.576 2.088 1.00 92.25 90 GLU A O 1
ATOM 723 N N . LEU A 1 91 ? 15.329 -15.192 0.127 1.00 94.31 91 LEU A N 1
ATOM 724 C CA . LEU A 1 91 ? 14.103 -14.963 -0.635 1.00 94.31 91 LEU A CA 1
ATOM 725 C C . LEU A 1 91 ? 12.920 -15.767 -0.043 1.00 94.31 91 LEU A C 1
ATOM 727 O O . LEU A 1 91 ? 12.986 -16.999 0.024 1.00 94.31 91 LEU A O 1
ATOM 731 N N . PRO A 1 92 ? 11.815 -15.114 0.377 1.00 92.12 92 PRO A N 1
ATOM 732 C CA . PRO A 1 92 ? 10.712 -15.819 1.018 1.00 92.12 92 PRO A CA 1
ATOM 733 C C . PRO A 1 92 ? 10.005 -16.804 0.081 1.00 92.12 92 PRO A C 1
ATOM 735 O O . PRO A 1 92 ? 9.913 -16.602 -1.130 1.00 92.12 92 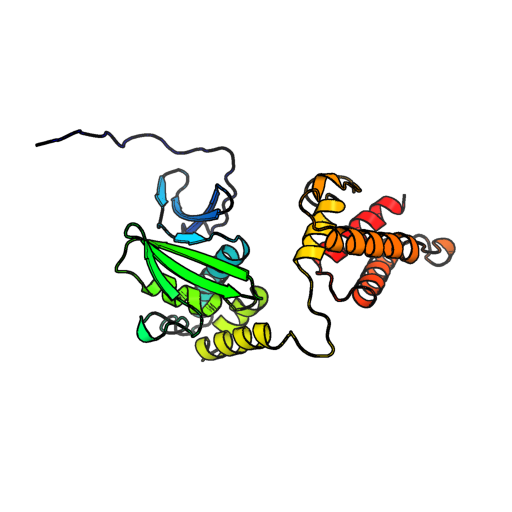PRO A O 1
ATOM 738 N N . ALA A 1 93 ? 9.400 -17.844 0.659 1.00 88.38 93 ALA A N 1
ATOM 739 C CA . ALA A 1 93 ? 8.624 -18.817 -0.103 1.00 88.38 93 ALA A CA 1
ATOM 740 C C . ALA A 1 93 ? 7.480 -18.160 -0.905 1.00 88.38 93 ALA A C 1
ATOM 742 O O . ALA A 1 93 ? 6.739 -17.299 -0.410 1.00 88.38 93 ALA A O 1
ATOM 743 N N . GLY A 1 94 ? 7.301 -18.611 -2.148 1.00 88.56 94 GLY A N 1
ATOM 744 C CA . GLY A 1 94 ? 6.290 -18.085 -3.068 1.00 88.56 94 GLY A CA 1
ATOM 745 C C . GLY A 1 94 ? 6.663 -16.752 -3.723 1.00 88.56 94 GLY A C 1
ATOM 746 O O . GLY A 1 94 ? 5.768 -16.079 -4.228 1.00 88.56 94 GLY A O 1
ATOM 747 N N . PHE A 1 95 ? 7.933 -16.357 -3.666 1.00 95.94 95 PHE A N 1
ATOM 748 C CA . PHE A 1 95 ? 8.528 -15.378 -4.571 1.00 95.94 95 PHE A CA 1
ATOM 749 C C . PHE A 1 95 ? 9.430 -16.112 -5.561 1.00 95.94 95 PHE A C 1
ATOM 751 O O . PHE A 1 95 ? 10.047 -17.122 -5.215 1.00 95.94 95 PHE A O 1
ATOM 758 N N . SER A 1 96 ? 9.548 -15.583 -6.770 1.00 95.19 96 SER A N 1
ATOM 759 C CA . SER A 1 96 ? 10.579 -15.976 -7.724 1.00 95.19 96 SER A CA 1
ATOM 760 C C . SER A 1 96 ? 11.360 -14.749 -8.156 1.00 95.19 96 SER A C 1
ATOM 762 O O . SER A 1 96 ? 10.777 -13.725 -8.500 1.00 95.19 96 SER A O 1
ATOM 764 N N . LEU A 1 97 ? 12.685 -14.861 -8.130 1.00 95.25 97 LEU A N 1
ATOM 765 C CA . LEU A 1 97 ? 13.597 -13.818 -8.571 1.00 95.25 97 LEU A CA 1
ATOM 766 C C . LEU A 1 97 ? 14.353 -14.316 -9.801 1.00 95.25 97 LEU A C 1
ATOM 768 O O . LEU A 1 97 ? 15.030 -15.342 -9.749 1.00 95.25 97 LEU A O 1
ATOM 772 N N . GLY A 1 98 ? 14.221 -13.592 -10.906 1.00 93.31 98 GLY A N 1
ATOM 773 C CA . GLY A 1 98 ? 14.869 -13.900 -12.173 1.00 93.31 98 GLY A CA 1
ATOM 774 C C . GLY A 1 98 ? 15.533 -12.679 -12.794 1.00 93.31 98 GLY A C 1
ATOM 775 O O . GLY A 1 98 ? 15.644 -11.612 -12.190 1.00 93.31 98 GLY A O 1
ATOM 776 N N . THR A 1 99 ? 15.982 -12.833 -14.036 1.00 93.75 99 THR A N 1
ATOM 777 C CA . THR A 1 99 ? 16.518 -11.729 -14.834 1.00 93.75 99 THR A CA 1
ATOM 778 C C . THR A 1 99 ? 15.866 -11.723 -16.208 1.00 93.75 99 THR A C 1
ATOM 780 O O . THR A 1 99 ? 15.885 -12.736 -16.903 1.00 93.75 99 THR A O 1
ATOM 783 N N . ILE A 1 100 ? 15.324 -10.576 -16.620 1.00 91.69 100 ILE A N 1
ATOM 784 C CA . ILE A 1 100 ? 14.734 -10.364 -17.948 1.00 91.69 100 ILE A CA 1
ATOM 785 C C . ILE A 1 100 ? 15.366 -9.108 -18.539 1.00 91.69 100 ILE A C 1
ATOM 787 O O . ILE A 1 100 ? 15.393 -8.064 -17.894 1.00 91.69 100 ILE A O 1
ATOM 791 N N . ASN A 1 101 ? 15.917 -9.205 -19.753 1.00 89.38 101 ASN A N 1
ATOM 792 C CA . ASN A 1 101 ? 16.590 -8.091 -20.440 1.00 89.38 101 ASN A CA 1
ATOM 793 C C . ASN A 1 101 ? 17.679 -7.399 -19.594 1.00 89.38 101 ASN A C 1
ATOM 795 O O . ASN A 1 101 ? 17.877 -6.190 -19.676 1.00 89.38 101 ASN A O 1
ATOM 799 N N . GLY A 1 102 ? 18.384 -8.170 -18.760 1.00 88.06 102 GLY A N 1
ATOM 800 C CA . GLY A 1 102 ? 19.427 -7.646 -17.876 1.00 88.06 102 GLY A CA 1
ATOM 801 C C . GLY A 1 102 ? 18.907 -6.893 -16.649 1.00 88.06 102 GLY A C 1
ATOM 802 O O . GLY A 1 102 ? 19.714 -6.266 -15.968 1.00 88.06 102 GLY A O 1
ATOM 803 N N . MET A 1 103 ? 17.607 -6.969 -16.354 1.00 89.38 103 MET A N 1
ATOM 804 C CA . MET A 1 103 ? 16.975 -6.399 -15.163 1.00 89.38 103 MET A CA 1
ATOM 805 C C . MET A 1 103 ? 16.566 -7.501 -14.190 1.00 89.38 103 MET A C 1
ATOM 807 O O . MET A 1 103 ? 16.093 -8.546 -14.640 1.00 89.38 103 MET A O 1
ATOM 811 N N . ASN A 1 104 ? 16.707 -7.288 -12.877 1.00 93.44 104 ASN A N 1
ATOM 812 C CA . ASN A 1 104 ? 16.162 -8.250 -11.912 1.00 93.44 104 ASN A CA 1
ATOM 813 C C . ASN A 1 104 ? 14.635 -8.130 -11.891 1.00 93.44 104 ASN A C 1
ATOM 815 O O . ASN A 1 104 ? 14.108 -7.019 -11.829 1.00 93.44 104 ASN A O 1
ATOM 819 N N . VAL A 1 105 ? 13.940 -9.263 -11.925 1.00 95.81 105 VAL A N 1
ATOM 820 C CA . VAL A 1 105 ? 12.474 -9.320 -11.901 1.00 95.81 105 VAL A CA 1
ATOM 821 C C . VAL A 1 105 ? 12.044 -10.177 -10.733 1.00 95.81 105 VAL A C 1
ATOM 823 O O . VAL A 1 105 ? 12.462 -11.329 -10.627 1.00 95.81 105 VAL A O 1
ATOM 826 N N . LEU A 1 106 ? 11.247 -9.587 -9.851 1.00 97.19 106 LEU A N 1
ATOM 827 C CA . LEU A 1 106 ? 10.622 -10.264 -8.732 1.00 97.19 106 LEU A CA 1
ATOM 828 C C . LEU A 1 106 ? 9.154 -10.504 -9.075 1.00 97.19 106 LEU A C 1
ATOM 830 O O . LEU A 1 106 ? 8.411 -9.548 -9.291 1.00 97.19 106 LEU A O 1
ATOM 834 N N . ASP A 1 107 ? 8.744 -11.765 -9.070 1.00 97.19 107 ASP A N 1
ATOM 835 C CA . ASP A 1 107 ? 7.350 -12.175 -9.214 1.00 97.19 107 ASP A CA 1
ATOM 836 C C . ASP A 1 107 ? 6.858 -12.807 -7.908 1.00 97.19 107 ASP A C 1
ATOM 838 O O . ASP A 1 107 ? 7.594 -13.532 -7.229 1.00 97.19 107 ASP A O 1
ATOM 842 N N . TRP A 1 108 ? 5.602 -12.547 -7.550 1.00 96.12 108 TRP A N 1
ATOM 843 C CA . TRP A 1 108 ? 4.945 -13.188 -6.413 1.00 96.12 108 TRP A CA 1
ATOM 844 C C . TRP A 1 108 ? 3.432 -13.206 -6.575 1.00 96.12 108 TRP A C 1
ATOM 846 O O . TRP A 1 108 ? 2.865 -12.526 -7.422 1.00 96.12 108 TRP A O 1
ATOM 856 N N .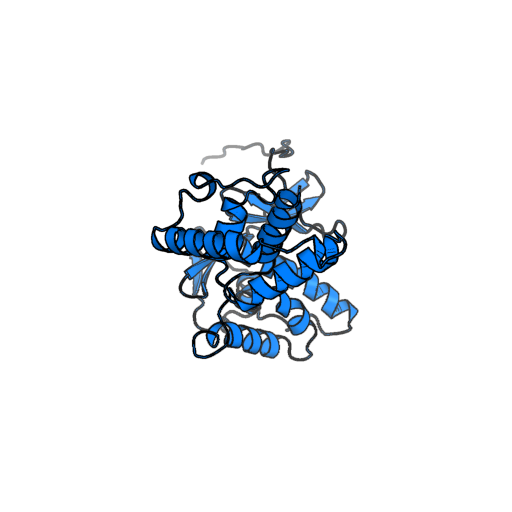 GLU A 1 109 ? 2.771 -13.983 -5.724 1.00 89.12 109 GLU A N 1
ATOM 857 C CA . GLU A 1 109 ? 1.316 -13.965 -5.598 1.00 89.12 109 GLU A CA 1
ATOM 858 C C . GLU A 1 109 ? 0.896 -13.343 -4.261 1.00 89.12 109 GLU A C 1
ATOM 860 O O . GLU A 1 109 ? 1.514 -13.611 -3.213 1.00 89.12 109 GLU A O 1
ATOM 865 N N . LEU A 1 110 ? -0.156 -12.526 -4.300 1.00 85.38 110 LEU A N 1
ATOM 866 C CA . LEU A 1 110 ? -0.830 -11.949 -3.139 1.00 85.38 110 LEU A CA 1
ATOM 867 C C . LEU A 1 110 ? -2.348 -11.989 -3.374 1.00 85.38 110 LEU A C 1
ATOM 869 O O . LEU A 1 110 ? -2.841 -11.472 -4.372 1.00 85.38 110 LEU A O 1
ATOM 873 N N . GLY A 1 111 ? -3.093 -12.648 -2.479 1.00 80.62 111 GLY A N 1
ATOM 874 C CA . GLY A 1 111 ? -4.551 -12.788 -2.608 1.00 80.62 111 GLY A CA 1
ATOM 875 C C . GLY A 1 111 ? -5.005 -13.453 -3.917 1.00 80.62 111 GLY A C 1
ATOM 876 O O . GLY A 1 111 ? -5.998 -13.028 -4.500 1.00 80.62 111 GLY A O 1
ATOM 877 N N . GLY A 1 112 ? -4.249 -14.433 -4.431 1.00 83.25 112 GLY A N 1
ATOM 878 C CA . GLY A 1 112 ? -4.545 -15.097 -5.707 1.00 83.25 112 GLY A CA 1
ATOM 879 C C . GLY A 1 112 ? -4.229 -14.267 -6.956 1.00 83.25 112 GLY A C 1
ATOM 880 O O . GLY A 1 112 ? -4.483 -14.720 -8.070 1.00 83.25 112 GLY A O 1
ATOM 881 N N . ARG A 1 113 ? -3.695 -13.048 -6.803 1.00 85.44 113 ARG A N 1
ATOM 882 C CA . ARG A 1 113 ? -3.310 -12.183 -7.922 1.00 85.44 113 ARG A CA 1
ATOM 883 C C . ARG A 1 113 ? -1.800 -12.240 -8.138 1.00 85.44 113 ARG A C 1
ATOM 885 O O . ARG A 1 113 ? -1.058 -12.210 -7.154 1.00 85.44 113 ARG A O 1
ATOM 892 N N . PRO A 1 114 ? -1.329 -12.317 -9.394 1.00 91.38 114 PRO A N 1
ATOM 893 C CA . PRO A 1 114 ? 0.086 -12.201 -9.700 1.00 91.38 114 PRO A CA 1
ATOM 894 C C . PRO A 1 114 ? 0.534 -10.742 -9.583 1.00 91.38 114 PRO A C 1
ATOM 896 O O . PRO A 1 114 ? -0.157 -9.824 -10.022 1.00 91.38 114 PRO A O 1
ATOM 899 N N . HIS A 1 115 ? 1.715 -10.550 -9.017 1.00 96.06 115 HIS A N 1
ATOM 900 C CA . HIS A 1 115 ? 2.388 -9.270 -8.881 1.00 96.06 115 HIS A CA 1
ATOM 901 C C . HIS A 1 115 ? 3.802 -9.374 -9.443 1.00 96.06 115 HIS A C 1
ATOM 903 O O . HIS A 1 115 ? 4.433 -10.435 -9.392 1.00 96.06 115 HIS A O 1
ATOM 909 N N . ARG A 1 116 ? 4.295 -8.250 -9.962 1.00 96.50 116 ARG A N 1
ATOM 910 C CA . ARG A 1 116 ? 5.620 -8.150 -10.558 1.00 96.50 116 ARG A CA 1
ATOM 911 C C . ARG A 1 116 ? 6.246 -6.792 -10.282 1.00 96.50 116 ARG A C 1
ATOM 913 O O . ARG A 1 116 ? 5.599 -5.746 -10.377 1.00 96.50 116 ARG A O 1
ATOM 920 N N . ALA A 1 117 ? 7.538 -6.830 -9.987 1.00 96.44 117 ALA A N 1
ATOM 921 C CA . ALA A 1 117 ? 8.372 -5.656 -9.827 1.00 96.44 117 ALA A CA 1
ATOM 922 C C . ALA A 1 117 ? 9.744 -5.870 -10.470 1.00 96.44 117 ALA A C 1
ATOM 924 O O . ALA A 1 117 ? 10.320 -6.959 -10.446 1.00 96.44 117 ALA A O 1
ATOM 925 N N . TRP A 1 118 ? 10.272 -4.795 -11.031 1.00 95.56 118 TRP A N 1
ATOM 926 C CA . TRP A 1 118 ? 11.540 -4.728 -11.734 1.00 95.56 118 TRP A CA 1
ATOM 927 C C . TRP A 1 118 ? 12.533 -3.966 -10.864 1.00 95.56 118 TRP A C 1
ATOM 929 O O . TRP A 1 118 ? 12.156 -2.991 -10.218 1.00 95.56 118 TRP A O 1
ATOM 939 N N . PHE A 1 119 ? 13.793 -4.398 -10.830 1.00 92.69 119 PHE A N 1
ATOM 940 C CA . PHE A 1 119 ? 14.827 -3.799 -9.986 1.00 92.69 119 PHE A CA 1
ATOM 941 C C . PHE A 1 119 ? 16.170 -3.731 -10.699 1.00 92.69 119 PHE A C 1
ATOM 943 O O . PHE A 1 119 ? 16.933 -4.695 -10.645 1.00 92.69 119 PHE A O 1
ATOM 950 N N . GLY A 1 120 ? 16.486 -2.566 -11.271 1.00 86.44 120 GLY A N 1
ATOM 951 C CA . GLY A 1 120 ? 17.824 -2.176 -11.729 1.00 86.44 120 GLY A CA 1
ATOM 952 C C . GLY A 1 120 ? 18.557 -3.226 -12.576 1.00 86.44 120 GLY A C 1
ATOM 953 O O . GLY A 1 120 ? 17.996 -4.229 -13.006 1.00 86.44 120 GLY A O 1
ATOM 954 N N . ARG A 1 121 ? 19.852 -3.016 -12.819 1.00 80.00 121 ARG A N 1
ATOM 955 C CA . ARG A 1 121 ? 20.663 -3.991 -13.565 1.00 80.00 121 ARG A CA 1
ATOM 956 C C . ARG A 1 121 ? 20.895 -5.287 -12.775 1.00 80.00 121 ARG A C 1
ATOM 958 O O . ARG A 1 121 ? 21.033 -5.285 -11.549 1.00 80.00 121 ARG A O 1
ATOM 965 N N . ALA A 1 122 ? 21.002 -6.390 -13.513 1.00 66.88 122 ALA A N 1
ATOM 966 C CA . ALA A 1 122 ? 21.336 -7.718 -13.014 1.00 66.88 122 ALA A CA 1
ATOM 967 C C . ALA A 1 122 ? 22.625 -7.700 -12.172 1.00 66.88 122 ALA A C 1
ATOM 969 O O . ALA A 1 122 ? 23.601 -7.040 -12.531 1.00 66.88 122 ALA A O 1
ATOM 970 N N . GLY A 1 123 ? 22.617 -8.422 -11.047 1.00 64.62 123 GLY A N 1
ATOM 971 C CA . GLY A 1 123 ? 23.754 -8.527 -10.116 1.00 64.62 123 GLY A CA 1
ATOM 972 C C . GLY A 1 123 ? 23.595 -7.752 -8.802 1.00 64.62 123 GLY A C 1
ATOM 973 O O . GLY A 1 123 ? 24.299 -8.044 -7.842 1.00 64.62 123 GLY A O 1
ATOM 974 N N . PHE A 1 124 ? 22.627 -6.834 -8.713 1.00 79.25 124 PHE A N 1
ATOM 975 C CA . PHE A 1 124 ? 22.259 -6.135 -7.473 1.00 79.25 124 PHE A CA 1
ATOM 976 C C . PHE A 1 124 ? 20.883 -6.583 -6.966 1.00 79.25 124 PHE A C 1
ATOM 978 O O . PHE A 1 124 ? 19.922 -5.816 -6.928 1.00 79.25 124 PHE A O 1
ATOM 985 N N . ILE A 1 125 ? 20.791 -7.851 -6.561 1.00 87.38 125 ILE A N 1
ATOM 986 C CA . ILE A 1 125 ? 19.535 -8.476 -6.115 1.00 87.38 125 ILE A CA 1
ATOM 987 C C . ILE A 1 125 ? 19.027 -7.967 -4.762 1.00 87.38 125 ILE A C 1
ATOM 989 O O . ILE A 1 125 ? 17.846 -8.124 -4.460 1.00 87.38 125 ILE A O 1
ATOM 993 N N . ALA A 1 126 ? 19.897 -7.349 -3.955 1.00 89.88 126 ALA A N 1
ATOM 994 C CA . ALA A 1 126 ? 19.591 -6.976 -2.576 1.00 89.88 126 ALA A CA 1
ATOM 995 C C . ALA A 1 126 ? 18.320 -6.123 -2.474 1.00 89.88 126 ALA A C 1
ATOM 997 O O . ALA A 1 126 ? 17.503 -6.370 -1.601 1.00 89.88 126 ALA A O 1
ATOM 998 N N . ARG A 1 127 ? 18.091 -5.191 -3.412 1.00 90.06 127 ARG A N 1
ATOM 999 C CA . ARG A 1 127 ? 16.860 -4.381 -3.443 1.00 90.06 127 ARG A CA 1
ATOM 1000 C C . ARG A 1 127 ? 15.598 -5.215 -3.663 1.00 90.06 127 ARG A C 1
ATOM 1002 O O . ARG A 1 127 ? 14.608 -4.985 -2.977 1.00 90.06 127 ARG A O 1
ATOM 1009 N N . ALA A 1 128 ? 15.640 -6.178 -4.584 1.00 94.19 128 ALA A N 1
ATOM 1010 C CA . ALA A 1 128 ? 14.501 -7.055 -4.847 1.00 94.19 128 ALA A CA 1
ATOM 1011 C C . ALA A 1 128 ? 14.189 -7.925 -3.619 1.00 94.19 128 ALA A C 1
ATOM 1013 O O . ALA A 1 128 ? 13.040 -8.026 -3.195 1.00 94.19 128 ALA A O 1
ATOM 1014 N N . VAL A 1 129 ? 15.229 -8.488 -2.997 1.00 94.56 129 VAL A N 1
ATOM 1015 C CA . VAL A 1 129 ? 15.100 -9.281 -1.767 1.00 94.56 129 VAL A CA 1
ATOM 1016 C C . VAL A 1 129 ? 14.593 -8.420 -0.601 1.00 94.56 129 VAL A C 1
ATOM 1018 O O . VAL A 1 129 ? 13.701 -8.841 0.134 1.00 94.56 129 VAL A O 1
ATOM 1021 N N . SER A 1 130 ? 15.095 -7.193 -0.450 1.00 94.75 130 SER A N 1
ATOM 1022 C CA . SER A 1 130 ? 14.635 -6.257 0.578 1.00 94.75 130 SER A CA 1
ATOM 1023 C C . SER A 1 130 ? 13.157 -5.942 0.429 1.00 94.75 130 SER A C 1
ATOM 1025 O O . SER A 1 130 ? 12.422 -6.057 1.412 1.00 94.75 130 SER A O 1
ATOM 1027 N N . PHE A 1 131 ? 12.703 -5.643 -0.790 1.00 96.00 131 PHE A N 1
ATOM 1028 C CA . PHE A 1 131 ? 11.287 -5.420 -1.061 1.00 96.00 131 PHE A CA 1
ATOM 1029 C C . PHE A 1 131 ? 10.429 -6.655 -0.740 1.00 96.00 131 PHE A C 1
ATOM 1031 O O . PHE A 1 131 ? 9.357 -6.515 -0.154 1.00 96.00 131 PHE A O 1
ATOM 1038 N N . ALA A 1 132 ? 10.914 -7.872 -1.017 1.00 96.38 132 ALA A N 1
ATOM 1039 C CA . ALA A 1 132 ? 10.187 -9.106 -0.699 1.00 96.38 132 ALA A CA 1
ATOM 1040 C C . ALA A 1 132 ? 9.829 -9.245 0.799 1.00 96.38 132 ALA A C 1
ATOM 1042 O O . ALA A 1 132 ? 8.835 -9.891 1.129 1.00 96.38 132 ALA A O 1
ATOM 1043 N N . THR A 1 133 ? 10.580 -8.595 1.701 1.00 96.06 133 THR A N 1
ATOM 1044 C CA . THR A 1 133 ? 10.263 -8.527 3.143 1.00 96.06 133 THR A CA 1
ATOM 1045 C C . THR A 1 133 ? 8.902 -7.880 3.410 1.00 96.06 133 THR A C 1
ATOM 1047 O O . THR A 1 133 ? 8.173 -8.317 4.297 1.00 96.06 133 THR A O 1
ATOM 1050 N N . VAL A 1 134 ? 8.560 -6.837 2.648 1.00 96.12 134 VAL A N 1
ATOM 1051 C CA . VAL A 1 134 ? 7.367 -6.000 2.864 1.00 96.12 134 VAL A CA 1
ATOM 1052 C C . VAL A 1 134 ? 6.287 -6.208 1.806 1.00 96.12 134 VAL A C 1
ATOM 1054 O O . VAL A 1 134 ? 5.151 -5.804 2.017 1.00 96.12 134 VAL A O 1
ATOM 1057 N N . ALA A 1 135 ? 6.596 -6.880 0.695 1.00 95.81 135 ALA A N 1
ATOM 1058 C CA . ALA A 1 135 ? 5.707 -7.045 -0.459 1.00 95.81 135 ALA A CA 1
ATOM 1059 C C . ALA A 1 135 ? 4.341 -7.691 -0.141 1.00 95.81 135 ALA A C 1
ATOM 1061 O O . ALA A 1 135 ? 3.377 -7.495 -0.875 1.00 95.81 135 ALA A O 1
ATOM 1062 N N . ARG A 1 136 ? 4.240 -8.453 0.957 1.00 93.69 136 ARG A N 1
ATOM 1063 C CA . ARG A 1 136 ? 2.986 -9.065 1.442 1.00 93.69 136 ARG A CA 1
ATOM 1064 C C . ARG A 1 136 ? 2.458 -8.459 2.744 1.00 93.69 136 ARG A C 1
ATOM 1066 O O . ARG A 1 136 ? 1.443 -8.921 3.261 1.00 93.69 136 ARG A O 1
ATOM 1073 N N . VAL A 1 137 ? 3.146 -7.461 3.287 1.00 93.75 137 VAL A N 1
ATOM 1074 C CA . VAL A 1 137 ? 2.746 -6.779 4.518 1.00 93.75 137 VAL A CA 1
ATOM 1075 C C . VAL A 1 137 ? 1.679 -5.732 4.165 1.00 93.75 137 VAL A C 1
ATOM 1077 O O . VAL A 1 137 ? 1.830 -5.027 3.156 1.00 93.75 137 VAL A O 1
ATOM 1080 N N . PRO A 1 138 ? 0.579 -5.630 4.934 1.00 89.81 138 PRO A N 1
ATOM 1081 C CA . PRO A 1 138 ? -0.364 -4.523 4.794 1.00 89.81 138 PRO A CA 1
ATOM 1082 C C . PRO A 1 138 ? 0.347 -3.182 5.009 1.00 89.81 138 PRO A C 1
ATOM 1084 O O . PRO A 1 138 ? 1.191 -3.068 5.898 1.00 89.81 138 PRO A O 1
ATOM 1087 N N . VAL A 1 139 ? 0.051 -2.180 4.179 1.00 88.19 139 VAL A N 1
ATOM 1088 C CA . VAL A 1 139 ? 0.809 -0.914 4.132 1.00 88.19 139 VAL A CA 1
ATOM 1089 C C . VAL A 1 139 ? 0.843 -0.239 5.505 1.00 88.19 139 VAL A C 1
ATOM 1091 O O . VAL A 1 139 ? 1.898 0.196 5.963 1.00 88.19 139 VAL A O 1
ATOM 1094 N N . GLU A 1 140 ? -0.294 -0.236 6.190 1.00 87.69 140 GLU A N 1
ATOM 1095 C CA . GLU A 1 140 ? -0.510 0.330 7.517 1.00 87.69 140 GLU A CA 1
ATOM 1096 C C . GLU A 1 140 ? 0.288 -0.367 8.634 1.00 87.69 140 GLU A C 1
ATOM 1098 O O . GLU A 1 140 ? 0.475 0.203 9.706 1.00 87.69 140 GLU A O 1
ATOM 1103 N N . GLN A 1 141 ? 0.809 -1.575 8.392 1.00 92.44 141 GLN A N 1
ATOM 1104 C CA . GLN A 1 141 ? 1.598 -2.333 9.370 1.00 92.44 141 GLN A CA 1
ATOM 1105 C C . GLN A 1 141 ? 3.111 -2.215 9.155 1.00 92.44 141 GLN A C 1
ATOM 1107 O O . GLN A 1 141 ? 3.879 -2.590 10.045 1.00 92.44 141 GLN A O 1
ATOM 1112 N N . ILE A 1 142 ? 3.566 -1.699 8.007 1.00 94.62 142 ILE A N 1
ATOM 1113 C CA . ILE A 1 142 ? 4.997 -1.651 7.663 1.00 94.62 142 ILE A CA 1
ATOM 1114 C C . ILE A 1 142 ? 5.780 -0.805 8.670 1.00 94.62 142 ILE A C 1
ATOM 1116 O O . ILE A 1 142 ? 6.833 -1.238 9.137 1.00 94.62 142 ILE A O 1
ATOM 1120 N N . GLU A 1 143 ? 5.265 0.367 9.049 1.00 93.06 143 GLU A N 1
ATOM 1121 C CA . GLU A 1 143 ? 5.915 1.231 10.041 1.00 93.06 143 GLU A CA 1
ATOM 1122 C C . GLU A 1 143 ? 6.033 0.531 11.401 1.00 93.06 143 GLU A C 1
ATOM 1124 O O . GLU A 1 143 ? 7.123 0.452 11.971 1.00 93.06 143 GLU A O 1
ATOM 1129 N N . ALA A 1 144 ? 4.933 -0.049 11.889 1.00 92.25 144 ALA A N 1
ATOM 1130 C CA . ALA A 1 144 ? 4.916 -0.763 13.161 1.00 92.25 144 ALA A CA 1
ATOM 1131 C C . ALA A 1 144 ? 5.913 -1.934 13.172 1.00 92.25 144 ALA A C 1
ATOM 1133 O O . ALA A 1 144 ? 6.618 -2.124 14.164 1.00 92.25 144 ALA A O 1
ATOM 1134 N N . CYS A 1 145 ? 6.020 -2.678 12.063 1.00 95.06 145 CYS A N 1
ATOM 1135 C CA . CYS A 1 145 ? 7.001 -3.751 11.892 1.00 95.06 145 CYS A CA 1
ATOM 1136 C C . CYS A 1 145 ? 8.439 -3.217 11.894 1.00 95.06 145 CYS A C 1
ATOM 1138 O O . CYS A 1 145 ? 9.310 -3.780 12.559 1.00 95.06 145 CYS A O 1
ATOM 1140 N N . ALA A 1 146 ? 8.692 -2.114 11.186 1.00 95.06 146 ALA A N 1
ATOM 1141 C CA . ALA A 1 146 ? 10.007 -1.488 11.103 1.00 95.06 146 ALA A CA 1
ATOM 1142 C C . ALA A 1 146 ? 10.502 -0.952 12.452 1.00 95.06 146 ALA A C 1
ATOM 1144 O O . ALA A 1 146 ? 11.710 -0.833 12.649 1.00 95.06 146 ALA A O 1
ATOM 1145 N N . LEU A 1 147 ? 9.603 -0.644 13.387 1.00 94.69 147 LEU A N 1
ATOM 1146 C CA . LEU A 1 147 ? 9.946 -0.173 14.731 1.00 94.69 147 LEU A CA 1
ATOM 1147 C C . LEU A 1 147 ? 10.133 -1.305 15.758 1.00 94.69 147 LEU A C 1
ATOM 1149 O O . LEU A 1 147 ? 10.533 -1.033 16.888 1.00 94.69 147 LEU A O 1
ATOM 1153 N N . GLN A 1 148 ? 9.918 -2.573 15.385 1.00 93.56 148 GLN A N 1
ATOM 1154 C CA . GLN A 1 148 ? 10.222 -3.715 16.257 1.00 93.56 148 GLN A CA 1
ATOM 1155 C C . GLN A 1 148 ? 11.719 -4.036 16.273 1.00 93.56 148 GLN A C 1
ATOM 1157 O O . GLN A 1 148 ? 12.399 -3.930 15.250 1.00 93.56 148 GLN A O 1
ATOM 1162 N N . GLU A 1 149 ? 12.244 -4.509 17.406 1.00 91.00 149 GLU A N 1
ATOM 1163 C CA . GLU A 1 149 ? 13.638 -4.969 17.495 1.00 91.00 149 GLU A CA 1
ATOM 1164 C C . GLU A 1 149 ? 13.908 -6.089 16.469 1.00 91.00 149 GLU A C 1
ATOM 1166 O O . GLU A 1 149 ? 14.811 -5.955 15.639 1.00 91.00 149 GLU A O 1
ATOM 1171 N N . ASP A 1 150 ? 13.025 -7.096 16.417 1.00 92.62 150 ASP A N 1
ATOM 1172 C CA . ASP A 1 150 ? 12.995 -8.171 15.410 1.00 92.62 150 ASP A CA 1
ATOM 1173 C C . ASP A 1 150 ? 11.988 -7.875 14.277 1.00 92.62 150 ASP A C 1
ATOM 1175 O O . ASP A 1 150 ? 10.965 -8.537 14.084 1.00 92.62 150 ASP A O 1
ATOM 1179 N N . SER A 1 151 ? 12.278 -6.816 13.526 1.00 93.31 151 SER A N 1
ATOM 1180 C CA . SER A 1 151 ? 11.461 -6.342 12.393 1.00 93.31 151 SER A CA 1
ATOM 1181 C C . SER A 1 151 ? 11.230 -7.374 11.276 1.00 93.31 151 SER A C 1
ATOM 1183 O O . SER A 1 151 ? 10.156 -7.380 10.666 1.00 93.31 151 SER A O 1
ATOM 1185 N N . ARG A 1 152 ? 12.181 -8.287 11.023 1.00 93.00 152 ARG A N 1
ATOM 1186 C CA . ARG A 1 152 ? 12.020 -9.365 10.028 1.00 93.00 152 ARG A CA 1
ATOM 1187 C C . ARG A 1 152 ? 10.936 -10.345 10.454 1.00 93.00 152 ARG A C 1
ATOM 1189 O O . ARG A 1 152 ? 10.084 -10.711 9.644 1.00 93.00 152 ARG A O 1
ATOM 1196 N N . ARG A 1 153 ? 10.946 -10.755 11.727 1.00 91.75 153 ARG A N 1
ATOM 1197 C CA . ARG A 1 153 ? 9.882 -11.586 12.289 1.00 91.75 153 ARG A CA 1
ATOM 1198 C C . ARG A 1 153 ? 8.545 -10.857 12.273 1.00 91.75 153 ARG A C 1
ATOM 1200 O O . ARG A 1 153 ? 7.576 -11.449 11.818 1.00 91.75 153 ARG A O 1
ATOM 1207 N N . ALA A 1 154 ? 8.505 -9.593 12.695 1.00 92.50 154 ALA A N 1
ATOM 1208 C CA . ALA A 1 154 ? 7.275 -8.801 12.687 1.00 92.50 154 ALA A CA 1
ATOM 1209 C C . ALA A 1 154 ? 6.655 -8.717 11.280 1.00 92.50 154 ALA A C 1
ATOM 1211 O O . ALA A 1 154 ? 5.474 -9.007 11.106 1.00 92.50 154 ALA A O 1
ATOM 1212 N N . SER A 1 155 ? 7.475 -8.431 10.264 1.00 92.44 155 SER A N 1
ATOM 1213 C CA . SER A 1 155 ? 7.039 -8.373 8.862 1.00 92.44 155 SER A CA 1
ATOM 1214 C C . SER A 1 155 ? 6.535 -9.731 8.366 1.00 92.44 155 SER A C 1
ATOM 1216 O O . SER A 1 155 ? 5.496 -9.817 7.712 1.00 92.44 155 SER A O 1
ATOM 1218 N N . ARG A 1 156 ? 7.231 -10.822 8.712 1.00 91.81 156 ARG A N 1
ATOM 1219 C CA . ARG A 1 156 ? 6.780 -12.179 8.384 1.00 91.81 156 ARG A CA 1
ATOM 1220 C C . ARG A 1 156 ? 5.433 -12.488 9.030 1.00 91.81 156 ARG A C 1
ATOM 1222 O O . ARG A 1 156 ? 4.545 -12.979 8.341 1.00 91.81 156 ARG A O 1
ATOM 1229 N N . ASP A 1 157 ? 5.271 -12.200 10.313 1.00 86.31 157 ASP A N 1
ATOM 1230 C CA . ASP A 1 157 ? 4.049 -12.511 11.048 1.00 86.31 157 ASP A CA 1
ATOM 1231 C C . ASP A 1 157 ? 2.869 -11.684 10.484 1.00 86.31 157 ASP A C 1
ATOM 1233 O O . ASP A 1 157 ? 1.824 -12.251 10.166 1.00 86.31 157 ASP A O 1
ATOM 1237 N N . ALA A 1 158 ? 3.076 -10.395 10.184 1.00 85.00 158 ALA A N 1
ATOM 1238 C CA . ALA A 1 158 ? 2.103 -9.546 9.483 1.00 85.00 158 ALA A CA 1
ATOM 1239 C C . ALA A 1 158 ? 1.739 -10.074 8.079 1.00 85.00 158 ALA A C 1
ATOM 1241 O O . ALA A 1 158 ? 0.573 -10.069 7.677 1.00 85.00 158 ALA A O 1
ATOM 1242 N N . SER A 1 159 ? 2.719 -10.602 7.337 1.00 85.06 159 SER A N 1
ATOM 1243 C CA . SER A 1 159 ? 2.483 -11.207 6.017 1.00 85.06 159 SER A CA 1
ATOM 1244 C C . SER A 1 159 ? 1.674 -12.512 6.070 1.00 85.06 159 SER A C 1
ATOM 1246 O O . SER A 1 159 ? 1.050 -12.893 5.078 1.00 85.06 159 SER A O 1
ATOM 1248 N N . LEU A 1 160 ? 1.687 -13.213 7.210 1.00 72.69 160 LEU A N 1
ATOM 1249 C CA . LEU A 1 160 ? 0.912 -14.436 7.431 1.00 72.69 160 LEU A CA 1
ATOM 1250 C C . LEU A 1 160 ? -0.513 -14.129 7.876 1.00 72.69 160 LEU A C 1
ATOM 1252 O O . LEU A 1 160 ? -1.425 -14.830 7.450 1.00 72.69 160 LEU A O 1
ATOM 1256 N N . VAL A 1 161 ? -0.721 -13.067 8.659 1.00 59.53 161 VAL A N 1
ATOM 1257 C CA . VAL A 1 161 ? -2.071 -12.585 8.986 1.00 59.53 161 VAL A CA 1
ATOM 1258 C C . VAL A 1 161 ? -2.825 -12.266 7.693 1.00 59.53 161 VAL A C 1
ATOM 1260 O O . VAL A 1 161 ? -3.918 -12.775 7.504 1.00 59.53 161 VAL A O 1
ATOM 1263 N N . SER A 1 162 ? -2.170 -11.609 6.729 1.00 52.22 162 SER A N 1
ATOM 1264 C CA . SER A 1 162 ? -2.697 -11.371 5.370 1.00 52.22 162 SER A CA 1
ATOM 1265 C C . SER A 1 162 ? -3.100 -12.651 4.597 1.00 52.22 162 SER A C 1
ATOM 1267 O O . SER A 1 162 ? -3.916 -12.597 3.681 1.00 52.22 162 SER A O 1
ATOM 1269 N N . ARG A 1 163 ? -2.563 -13.828 4.963 1.00 43.88 163 ARG A N 1
ATOM 1270 C CA . ARG A 1 163 ? -2.903 -15.137 4.363 1.00 43.88 163 ARG A CA 1
ATOM 1271 C C . ARG A 1 163 ? -3.976 -15.917 5.124 1.00 43.88 163 ARG A C 1
ATOM 1273 O O . ARG A 1 163 ? -4.596 -16.792 4.529 1.00 43.88 163 ARG A O 1
ATOM 1280 N N . VAL A 1 164 ? -4.150 -15.652 6.418 1.00 36.81 164 VAL A N 1
ATOM 1281 C CA . VAL A 1 164 ? -5.086 -16.375 7.298 1.00 36.81 164 VAL A CA 1
ATOM 1282 C C . VAL A 1 164 ? -6.454 -15.693 7.353 1.00 36.81 164 VAL A C 1
ATOM 1284 O O . VAL A 1 164 ? -7.436 -16.353 7.670 1.00 36.81 164 VAL A O 1
ATOM 1287 N N . THR A 1 165 ? -6.578 -14.435 6.919 1.00 36.31 165 THR A N 1
ATOM 1288 C CA . THR A 1 165 ? -7.875 -13.751 6.762 1.00 36.31 165 THR A CA 1
ATOM 1289 C C . THR A 1 165 ? -8.700 -14.261 5.568 1.00 36.31 165 THR A C 1
ATOM 1291 O O . THR A 1 165 ? -9.380 -13.493 4.904 1.00 36.31 165 THR A O 1
ATOM 1294 N N . ILE A 1 166 ? -8.649 -15.555 5.256 1.00 43.78 166 ILE A N 1
ATOM 1295 C CA . ILE A 1 166 ? -9.627 -16.230 4.397 1.00 43.78 166 ILE A CA 1
ATOM 1296 C C . ILE A 1 166 ? -10.076 -17.478 5.161 1.00 43.78 166 ILE A C 1
ATOM 1298 O O . ILE A 1 166 ? -9.609 -18.587 4.910 1.00 43.78 166 ILE A O 1
ATOM 1302 N N . GLY A 1 167 ? -10.939 -17.277 6.154 1.00 33.84 167 GLY A N 1
ATOM 1303 C CA . GLY A 1 167 ? -11.536 -18.360 6.928 1.00 33.84 167 GLY A CA 1
ATOM 1304 C C . GLY A 1 167 ? -12.138 -17.879 8.244 1.00 33.84 167 GLY A C 1
ATOM 1305 O O . GLY A 1 167 ? -11.405 -17.673 9.201 1.00 33.84 167 GLY A O 1
ATOM 1306 N N . ASP A 1 168 ? -13.466 -17.766 8.247 1.00 38.94 168 ASP A N 1
ATOM 1307 C CA . ASP A 1 168 ? -14.376 -17.635 9.394 1.00 38.94 168 ASP A CA 1
ATOM 1308 C C . ASP A 1 168 ? -14.333 -16.345 10.248 1.00 38.94 168 ASP A C 1
ATOM 1310 O O . ASP A 1 168 ? -13.471 -16.125 11.091 1.00 38.94 168 ASP A O 1
ATOM 1314 N N . GLU A 1 169 ? -15.396 -15.547 10.070 1.00 45.38 169 GLU A N 1
ATOM 1315 C CA . GLU A 1 169 ? -16.029 -14.667 11.077 1.00 45.38 169 GLU A CA 1
ATOM 1316 C C . GLU A 1 169 ? -15.459 -13.256 11.350 1.00 45.38 169 GLU A C 1
ATOM 1318 O O . GLU A 1 169 ? -15.672 -12.679 12.415 1.00 45.38 169 GLU A O 1
ATOM 1323 N N . GLY A 1 170 ? -14.875 -12.612 10.336 1.00 42.50 170 GLY A N 1
ATOM 1324 C CA . GLY A 1 170 ? -14.681 -11.153 10.301 1.00 42.50 170 GLY A CA 1
ATOM 1325 C C . GLY A 1 170 ? -14.415 -10.686 8.872 1.00 42.50 170 GLY A C 1
ATOM 1326 O O . GLY A 1 170 ? -13.349 -10.967 8.335 1.00 42.50 170 GLY A O 1
ATOM 1327 N N . GLY A 1 171 ? -15.415 -10.069 8.231 1.00 49.72 171 GLY A N 1
ATOM 1328 C CA . GLY A 1 171 ? -15.486 -9.855 6.779 1.00 49.72 171 GLY A CA 1
ATOM 1329 C C . GLY A 1 171 ? -14.214 -9.277 6.151 1.00 49.72 171 GLY A C 1
ATOM 1330 O O . GLY A 1 171 ? -13.702 -8.248 6.581 1.00 49.72 171 GLY A O 1
ATOM 1331 N N . VAL A 1 172 ? -13.705 -9.950 5.116 1.00 58.97 172 VAL A N 1
ATOM 1332 C CA . VAL A 1 172 ? -12.587 -9.459 4.304 1.00 58.97 172 VAL A CA 1
ATOM 1333 C C . VAL A 1 172 ? -13.040 -8.220 3.547 1.00 58.97 172 VAL A C 1
ATOM 1335 O O . VAL A 1 172 ? -14.005 -8.277 2.784 1.00 58.97 172 VAL A O 1
ATOM 1338 N N . VAL A 1 173 ? -12.313 -7.120 3.727 1.00 75.19 173 VAL A N 1
ATOM 1339 C CA . VAL A 1 173 ? -12.511 -5.888 2.965 1.00 75.19 173 VAL A CA 1
ATOM 1340 C C . VAL A 1 173 ? -12.245 -6.157 1.479 1.00 75.19 173 VAL A C 1
ATOM 1342 O O . VAL A 1 173 ? -11.124 -6.458 1.059 1.00 75.19 173 VAL A O 1
ATOM 1345 N N . ASP A 1 174 ? -13.287 -6.039 0.666 1.00 82.00 174 ASP A N 1
ATOM 1346 C CA . ASP A 1 174 ? -13.252 -6.157 -0.783 1.00 82.00 174 ASP A CA 1
ATOM 1347 C C . ASP A 1 174 ? -12.839 -4.811 -1.391 1.00 82.00 174 ASP A C 1
ATOM 1349 O O . ASP A 1 174 ? -13.650 -3.957 -1.762 1.00 82.00 174 ASP A O 1
ATOM 1353 N N . THR A 1 175 ? -11.528 -4.617 -1.515 1.00 80.50 175 THR A N 1
ATOM 1354 C CA . THR A 1 175 ? -10.927 -3.408 -2.106 1.00 80.50 175 THR A CA 1
ATOM 1355 C C . THR A 1 175 ? -11.282 -3.223 -3.583 1.00 80.50 175 THR A C 1
ATOM 1357 O O . THR A 1 175 ? -11.177 -2.125 -4.132 1.00 80.50 175 THR A O 1
ATOM 1360 N N . THR A 1 176 ? -11.703 -4.284 -4.279 1.00 82.06 176 THR A N 1
ATOM 1361 C CA . THR A 1 176 ? -12.115 -4.177 -5.684 1.00 82.06 176 THR A CA 1
ATOM 1362 C C . THR A 1 176 ? -13.518 -3.602 -5.773 1.00 82.06 176 THR A C 1
ATOM 1364 O O . THR A 1 176 ? -13.726 -2.644 -6.519 1.00 82.06 176 THR A O 1
ATOM 1367 N N . LEU A 1 177 ? -14.442 -4.115 -4.962 1.00 86.94 177 LEU A N 1
ATOM 1368 C CA . LEU A 1 177 ? -15.785 -3.565 -4.826 1.00 86.94 177 LEU A CA 1
ATOM 1369 C C . LEU A 1 177 ? -15.756 -2.131 -4.285 1.00 86.94 177 LEU A C 1
ATOM 1371 O O . LEU A 1 177 ? -16.429 -1.261 -4.831 1.00 86.94 177 LEU A O 1
ATOM 1375 N N . SER A 1 178 ? -14.914 -1.865 -3.286 1.00 89.00 178 SER A N 1
ATOM 1376 C CA . SER A 1 178 ? -14.760 -0.539 -2.682 1.00 89.00 178 SER A CA 1
ATOM 1377 C C . SER A 1 178 ? -14.270 0.504 -3.692 1.00 89.00 178 SER A C 1
ATOM 1379 O O . SER A 1 178 ? -14.899 1.549 -3.864 1.00 89.00 178 SER A O 1
ATOM 1381 N N . ARG A 1 179 ? -13.217 0.200 -4.466 1.00 87.06 179 ARG A N 1
ATOM 1382 C CA . ARG A 1 179 ? -12.752 1.085 -5.552 1.00 87.06 179 ARG A CA 1
ATOM 1383 C C . ARG A 1 179 ? -13.804 1.272 -6.640 1.00 87.06 179 ARG A C 1
ATOM 1385 O O . ARG A 1 179 ? -13.950 2.382 -7.152 1.00 87.06 179 ARG A O 1
ATOM 1392 N N . ALA A 1 180 ? -14.539 0.217 -6.992 1.00 88.44 180 ALA A N 1
ATOM 1393 C CA . ALA A 1 180 ? -15.618 0.318 -7.967 1.00 88.44 180 ALA A CA 1
ATOM 1394 C C . ALA A 1 180 ? -16.739 1.238 -7.460 1.00 88.44 180 ALA A C 1
ATOM 1396 O O . ALA A 1 180 ? -17.236 2.056 -8.225 1.00 88.44 180 ALA A O 1
ATOM 1397 N N . LEU A 1 181 ? -17.077 1.188 -6.169 1.00 92.88 181 LEU A N 1
ATOM 1398 C CA . LEU A 1 181 ? -18.063 2.083 -5.568 1.00 92.88 181 LEU A CA 1
ATOM 1399 C C . LEU A 1 181 ? -17.590 3.541 -5.571 1.00 92.88 181 LEU A C 1
ATOM 1401 O O . LEU A 1 181 ? -18.334 4.427 -5.986 1.00 92.88 181 LEU A O 1
ATOM 1405 N N . VAL A 1 182 ? -16.338 3.798 -5.181 1.00 92.75 182 VAL A N 1
ATOM 1406 C CA . VAL A 1 182 ? -15.733 5.141 -5.243 1.00 92.75 182 VAL A CA 1
ATOM 1407 C C . VAL A 1 182 ? -15.772 5.693 -6.673 1.00 92.75 182 VAL A C 1
ATOM 1409 O O . VAL A 1 182 ? -16.151 6.848 -6.883 1.00 92.75 182 VAL A O 1
ATOM 1412 N N . ALA A 1 183 ? -15.425 4.863 -7.662 1.00 89.62 183 ALA A N 1
ATOM 1413 C CA . ALA A 1 183 ? -15.463 5.228 -9.074 1.00 89.62 183 ALA A CA 1
ATOM 1414 C C . ALA A 1 183 ? -16.893 5.473 -9.576 1.00 89.62 183 ALA A C 1
ATOM 1416 O O . ALA A 1 183 ? -17.120 6.464 -10.271 1.00 89.62 183 ALA A O 1
ATOM 1417 N N . TYR A 1 184 ? -17.843 4.613 -9.194 1.00 93.00 184 TYR A N 1
ATOM 1418 C CA . TYR A 1 184 ? -19.262 4.743 -9.524 1.00 93.00 184 TYR A CA 1
ATOM 1419 C C . TYR A 1 184 ? -19.823 6.070 -9.020 1.00 93.00 184 TYR A C 1
ATOM 1421 O O . TYR A 1 184 ? -20.479 6.761 -9.796 1.00 93.00 184 TYR A O 1
ATOM 1429 N N . LEU A 1 185 ? -19.493 6.433 -7.771 1.00 93.56 185 LEU A N 1
ATOM 1430 C CA . LEU A 1 185 ? -19.912 7.663 -7.091 1.00 93.56 185 LEU A CA 1
ATOM 1431 C C . LEU A 1 185 ? -19.167 8.923 -7.566 1.00 93.56 185 LEU A C 1
ATOM 1433 O O . LEU A 1 185 ? -19.590 10.043 -7.279 1.00 93.56 185 LEU A O 1
ATOM 1437 N N . GLY A 1 186 ? -18.057 8.766 -8.293 1.00 89.00 186 GLY A N 1
ATOM 1438 C CA . GLY A 1 186 ? -17.271 9.872 -8.845 1.00 89.00 186 GLY A CA 1
ATOM 1439 C C . GLY A 1 186 ? -16.421 10.638 -7.824 1.00 89.00 186 GLY A C 1
ATOM 1440 O O . GLY A 1 186 ? -15.910 11.717 -8.148 1.00 89.00 186 GLY A O 1
ATOM 1441 N N . ARG A 1 187 ? -16.230 10.114 -6.603 1.00 84.94 187 ARG A N 1
ATOM 1442 C CA . ARG A 1 187 ? -15.455 10.806 -5.560 1.00 84.94 187 ARG A CA 1
ATOM 1443 C C . ARG A 1 187 ? -13.993 10.963 -5.992 1.00 84.94 187 ARG A C 1
ATOM 1445 O O . ARG A 1 187 ? -13.363 10.022 -6.461 1.00 84.94 187 ARG A O 1
ATOM 1452 N N . GLY A 1 188 ? -13.469 12.185 -5.872 1.00 80.31 188 GLY A N 1
ATOM 1453 C CA . GLY A 1 188 ? -12.118 12.556 -6.319 1.00 80.31 188 GLY A CA 1
ATOM 1454 C C . GLY A 1 188 ? -11.991 12.853 -7.821 1.00 80.31 188 GLY A C 1
ATOM 1455 O O . GLY A 1 188 ? -10.990 13.431 -8.233 1.00 80.31 188 GLY A O 1
ATOM 1456 N N . ARG A 1 189 ? -13.003 12.522 -8.637 1.00 81.75 189 ARG A N 1
ATOM 1457 C CA . ARG A 1 189 ? -13.064 12.854 -10.076 1.00 81.75 189 ARG A CA 1
ATOM 1458 C C . ARG A 1 189 ? -14.049 13.974 -10.404 1.00 81.75 189 ARG A C 1
ATOM 1460 O O . ARG A 1 189 ? -13.912 14.614 -11.441 1.00 81.75 189 ARG A O 1
ATOM 1467 N N . SER A 1 190 ? -15.037 14.191 -9.543 1.00 80.25 190 SER A N 1
ATOM 1468 C CA . SER A 1 190 ? -16.070 15.214 -9.684 1.00 80.25 190 SER A CA 1
ATOM 1469 C C . SER A 1 190 ? -16.240 15.984 -8.375 1.00 80.25 190 SER A C 1
ATOM 1471 O O . SER A 1 190 ? -15.997 15.454 -7.291 1.00 80.25 190 SER A O 1
ATOM 1473 N N . ALA A 1 191 ? -16.675 17.241 -8.483 1.00 81.50 191 ALA A N 1
ATOM 1474 C CA . ALA A 1 191 ? -17.035 18.074 -7.336 1.00 81.50 191 ALA A CA 1
ATOM 1475 C C . ALA A 1 191 ? -18.406 17.702 -6.736 1.00 81.50 191 ALA A C 1
ATOM 1477 O O . ALA A 1 191 ? -18.691 18.065 -5.596 1.00 81.50 191 ALA A O 1
ATOM 1478 N N . SER A 1 192 ? -19.233 16.965 -7.484 1.00 84.94 192 SER A N 1
ATOM 1479 C CA . SER A 1 192 ? -20.531 16.447 -7.047 1.00 84.94 192 SER A CA 1
ATOM 1480 C C . SER A 1 192 ? -20.632 14.936 -7.281 1.00 84.94 192 SER A C 1
ATOM 1482 O O . SER A 1 192 ? -20.054 14.442 -8.260 1.00 84.94 192 SER A O 1
ATOM 1484 N N . PRO A 1 193 ? -21.369 14.199 -6.430 1.00 88.81 193 PRO A N 1
ATOM 1485 C CA . PRO A 1 193 ? -21.606 12.779 -6.630 1.00 88.81 193 PRO A CA 1
ATOM 1486 C C . PRO A 1 193 ? -22.266 12.527 -7.983 1.00 88.81 193 PRO A C 1
ATOM 1488 O O . PRO A 1 193 ? -23.158 13.263 -8.409 1.00 88.81 193 PRO A O 1
ATOM 1491 N N . SER A 1 194 ? -21.831 11.473 -8.655 1.00 85.19 194 SER A N 1
ATOM 1492 C CA . SER A 1 194 ? -22.451 10.976 -9.882 1.00 85.19 194 SER A CA 1
ATOM 1493 C C . SER A 1 194 ? -22.768 9.503 -9.704 1.00 85.19 194 SER A C 1
ATOM 1495 O O . SER A 1 194 ? -22.014 8.824 -9.036 1.00 85.19 194 SER A O 1
ATOM 1497 N N . GLU A 1 195 ? -23.828 8.990 -10.316 1.00 90.44 195 GLU A N 1
ATOM 1498 C CA . GLU A 1 195 ? -24.101 7.549 -10.376 1.00 90.44 195 GLU A CA 1
ATOM 1499 C C . GLU A 1 195 ? -23.811 7.062 -11.801 1.00 90.44 195 GLU A C 1
ATOM 1501 O O . GLU A 1 195 ? -24.695 7.055 -12.658 1.00 90.44 195 GLU A O 1
ATOM 1506 N N . SER A 1 196 ? -22.541 6.750 -12.095 1.00 89.00 196 SER A N 1
ATOM 1507 C CA . SER A 1 196 ? -22.093 6.465 -13.466 1.00 89.00 196 SER A CA 1
ATOM 1508 C C . SER A 1 196 ? -21.641 5.021 -13.657 1.00 89.00 196 SER A C 1
ATOM 1510 O O . SER A 1 196 ? -20.534 4.634 -13.285 1.00 89.00 196 SER A O 1
ATOM 1512 N N . TRP A 1 197 ? -22.469 4.234 -14.349 1.00 85.94 197 TRP A N 1
ATOM 1513 C CA . TRP A 1 197 ? -22.098 2.887 -14.796 1.00 85.94 197 TRP A CA 1
ATOM 1514 C C . TRP A 1 197 ? -20.986 2.886 -15.850 1.00 85.94 197 TRP A C 1
ATOM 1516 O O . TRP A 1 197 ? -20.253 1.910 -15.967 1.00 85.94 197 TRP A O 1
ATOM 1526 N N . GLU A 1 198 ? -20.818 3.983 -16.590 1.00 83.81 198 GLU A N 1
ATOM 1527 C CA . GLU A 1 198 ? -19.714 4.136 -17.542 1.00 83.81 198 GLU A CA 1
ATOM 1528 C C . GLU A 1 198 ? -18.360 4.194 -16.816 1.00 83.81 198 GLU A C 1
ATOM 1530 O O . GLU A 1 198 ? -17.378 3.603 -17.273 1.00 83.81 198 GLU A O 1
ATOM 1535 N N . ALA A 1 199 ? -18.324 4.822 -15.633 1.00 79.44 199 ALA A N 1
ATOM 1536 C CA . ALA A 1 199 ? -17.130 4.911 -14.793 1.00 79.44 199 ALA A CA 1
ATOM 1537 C C . ALA A 1 199 ? -16.685 3.559 -14.206 1.00 79.44 199 ALA A C 1
ATOM 1539 O O . ALA A 1 199 ? -15.546 3.442 -13.758 1.00 79.44 199 ALA A O 1
ATOM 1540 N N . VAL A 1 200 ? -17.553 2.545 -14.250 1.00 84.38 200 VAL A N 1
ATOM 1541 C CA . VAL A 1 200 ? -17.281 1.158 -13.841 1.00 84.38 200 VAL A CA 1
ATOM 1542 C C . VAL A 1 200 ? -17.517 0.175 -14.992 1.00 84.38 200 VAL A C 1
ATOM 1544 O O . VAL A 1 200 ? -17.841 -0.987 -14.773 1.00 84.38 200 VAL A O 1
ATOM 1547 N N . SER A 1 201 ? -17.345 0.619 -16.240 1.00 72.06 201 SER A N 1
ATOM 1548 C CA . SER A 1 201 ? -17.591 -0.187 -17.450 1.00 72.06 201 SER A CA 1
ATOM 1549 C C . SER A 1 201 ? -16.745 -1.463 -17.558 1.00 72.06 201 SER A C 1
ATOM 1551 O O . SER A 1 201 ? -17.099 -2.372 -18.305 1.00 72.06 201 SER A O 1
ATOM 1553 N N . THR A 1 202 ? -15.656 -1.559 -16.794 1.00 69.06 202 THR A N 1
ATOM 1554 C CA . THR A 1 202 ? -14.800 -2.748 -16.681 1.00 69.06 202 THR A CA 1
ATOM 1555 C C . THR A 1 202 ? -15.198 -3.689 -15.538 1.00 69.06 202 THR A C 1
ATOM 1557 O O . THR A 1 202 ? -14.558 -4.726 -15.358 1.00 69.06 202 THR A O 1
ATOM 1560 N N . ALA A 1 203 ? -16.231 -3.356 -14.756 1.00 74.12 203 ALA A N 1
ATOM 1561 C CA . ALA A 1 203 ? -16.717 -4.198 -13.671 1.00 74.12 203 ALA A CA 1
ATOM 1562 C C . ALA A 1 203 ? -17.340 -5.494 -14.206 1.00 74.12 203 ALA A C 1
ATOM 1564 O O . ALA A 1 203 ? -18.013 -5.512 -15.241 1.00 74.12 203 ALA A O 1
ATOM 1565 N N . THR A 1 204 ? -17.143 -6.589 -13.474 1.00 76.50 204 THR A N 1
ATOM 1566 C CA . THR A 1 204 ? -17.807 -7.857 -13.784 1.00 76.50 204 THR A CA 1
ATOM 1567 C C . THR A 1 204 ? -19.315 -7.744 -13.513 1.00 76.50 204 THR A C 1
ATOM 1569 O O . THR A 1 204 ? -19.730 -6.908 -12.702 1.00 76.50 204 THR A O 1
ATOM 1572 N N . PRO A 1 205 ? -20.155 -8.593 -14.137 1.00 75.81 205 PRO A N 1
ATOM 1573 C CA . PRO A 1 205 ? -21.583 -8.652 -13.818 1.00 75.81 205 PRO A CA 1
ATOM 1574 C C . PRO A 1 205 ? -21.851 -8.833 -12.315 1.00 75.81 205 PRO A C 1
ATOM 1576 O O . PRO A 1 205 ? -22.699 -8.157 -11.752 1.00 75.81 205 PRO A O 1
ATOM 1579 N N . GLU A 1 206 ? -21.047 -9.656 -11.641 1.00 75.31 206 GLU A N 1
ATOM 1580 C CA . GLU A 1 206 ? -21.138 -9.872 -10.195 1.00 75.31 206 GLU A CA 1
ATOM 1581 C C . GLU A 1 206 ? -20.822 -8.605 -9.380 1.00 75.31 206 GLU A C 1
ATOM 1583 O O . GLU A 1 206 ? -21.550 -8.265 -8.448 1.00 75.31 206 GLU A O 1
ATOM 1588 N N . SER A 1 207 ? -19.766 -7.861 -9.732 1.00 76.00 207 SER A N 1
ATOM 1589 C CA . SER A 1 207 ? -19.461 -6.585 -9.069 1.00 76.00 207 SER A CA 1
ATOM 1590 C C . SER A 1 207 ? -20.566 -5.556 -9.292 1.00 76.00 207 SER A C 1
ATOM 1592 O O . SER A 1 207 ? -20.865 -4.776 -8.391 1.00 76.00 207 SER A O 1
ATOM 1594 N N . ARG A 1 208 ? -21.196 -5.565 -10.470 1.00 84.25 208 ARG A N 1
ATOM 1595 C CA . ARG A 1 208 ? -22.337 -4.702 -10.777 1.00 84.25 208 ARG A CA 1
ATOM 1596 C C . ARG A 1 208 ? -23.541 -5.023 -9.893 1.00 84.25 208 ARG A C 1
ATOM 1598 O O . ARG A 1 208 ? -24.067 -4.109 -9.266 1.00 84.25 208 ARG A O 1
ATOM 1605 N N . ASP A 1 209 ? -23.916 -6.294 -9.779 1.00 83.06 209 ASP A N 1
ATOM 1606 C CA . ASP A 1 209 ? -25.033 -6.726 -8.929 1.00 83.06 209 ASP A CA 1
ATOM 1607 C C . ASP A 1 209 ? -24.798 -6.354 -7.455 1.00 83.06 209 ASP A C 1
ATOM 1609 O O . ASP A 1 209 ? -25.703 -5.876 -6.765 1.00 83.06 209 ASP A O 1
ATOM 1613 N N . ARG A 1 210 ? -23.557 -6.503 -6.972 1.00 87.44 210 ARG A N 1
ATOM 1614 C CA . ARG A 1 210 ? -23.172 -6.107 -5.607 1.00 87.44 210 ARG A CA 1
ATOM 1615 C C . ARG A 1 210 ? -23.219 -4.591 -5.401 1.00 87.44 210 ARG A C 1
ATOM 1617 O O . ARG A 1 210 ? -23.721 -4.143 -4.374 1.00 87.44 210 ARG A O 1
ATOM 1624 N N . LEU A 1 211 ? -22.771 -3.791 -6.372 1.00 90.75 211 LEU A N 1
ATOM 1625 C CA . LEU A 1 211 ? -22.909 -2.328 -6.325 1.00 90.75 211 LEU A CA 1
ATOM 1626 C C . LEU A 1 211 ? -24.379 -1.894 -6.326 1.00 90.75 211 LEU A C 1
ATOM 1628 O O . LEU A 1 211 ? -24.755 -0.997 -5.576 1.00 90.75 211 LEU A O 1
ATOM 1632 N N . GLU A 1 212 ? -25.229 -2.540 -7.126 1.00 92.06 212 GLU A N 1
ATOM 1633 C CA . GLU A 1 212 ? -26.671 -2.274 -7.124 1.00 92.06 212 GLU A CA 1
ATOM 1634 C C . GLU A 1 212 ? -27.314 -2.604 -5.771 1.00 92.06 212 GLU A C 1
ATOM 1636 O O . GLU A 1 212 ? -28.184 -1.858 -5.309 1.00 92.06 212 GLU A O 1
ATOM 1641 N N . ALA A 1 213 ? -26.876 -3.682 -5.113 1.00 89.81 213 ALA A N 1
ATOM 1642 C CA . ALA A 1 213 ? -27.310 -4.023 -3.761 1.00 89.81 213 ALA A CA 1
ATOM 1643 C C . ALA A 1 213 ? -26.884 -2.951 -2.743 1.00 89.81 213 ALA A C 1
ATOM 1645 O O . ALA A 1 213 ? -27.743 -2.419 -2.040 1.00 89.81 213 ALA A O 1
ATOM 1646 N N . ILE A 1 214 ? -25.612 -2.541 -2.750 1.00 93.62 214 ILE A N 1
ATOM 1647 C CA . ILE A 1 214 ? -25.095 -1.465 -1.884 1.00 93.62 214 ILE A CA 1
ATOM 1648 C C . ILE A 1 214 ? -25.879 -0.165 -2.093 1.00 93.62 214 ILE A C 1
ATOM 1650 O O . ILE A 1 214 ? -26.288 0.485 -1.133 1.00 93.62 214 ILE A O 1
ATOM 1654 N N . MET A 1 215 ? -26.155 0.219 -3.342 1.00 94.56 215 MET A N 1
ATOM 1655 C CA . MET A 1 215 ? -26.915 1.439 -3.634 1.00 94.56 215 MET A CA 1
ATOM 1656 C C . MET A 1 215 ? -28.401 1.327 -3.264 1.00 94.56 215 MET A C 1
ATOM 1658 O O . MET A 1 215 ? -29.063 2.340 -3.023 1.00 94.56 215 MET A O 1
ATOM 1662 N N . ARG A 1 216 ? -28.957 0.114 -3.191 1.00 92.06 216 ARG A N 1
ATOM 1663 C CA . ARG A 1 216 ? -30.299 -0.116 -2.643 1.00 92.06 216 ARG A CA 1
ATOM 1664 C C . ARG A 1 216 ? -30.308 0.086 -1.133 1.00 92.06 216 ARG A C 1
ATOM 1666 O O . ARG A 1 216 ? -31.199 0.772 -0.633 1.00 92.06 216 ARG A O 1
ATOM 1673 N N . ASP A 1 217 ? -29.321 -0.463 -0.432 1.00 92.38 217 ASP A N 1
ATOM 1674 C CA . ASP A 1 217 ? -29.150 -0.236 1.001 1.00 92.38 217 ASP A CA 1
ATOM 1675 C C . ASP A 1 217 ? -28.851 1.230 1.307 1.00 92.38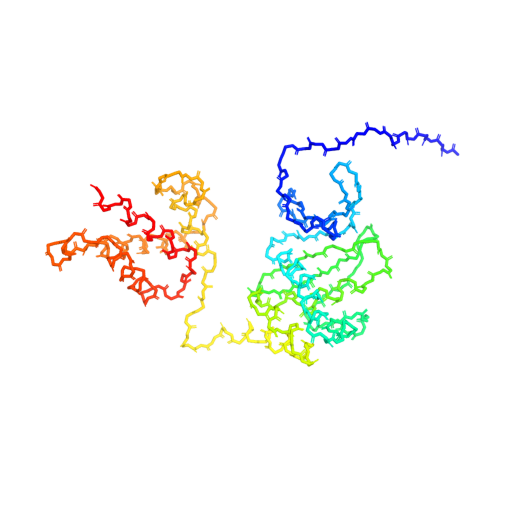 217 ASP A C 1
ATOM 1677 O O . ASP A 1 217 ? -29.402 1.767 2.264 1.00 92.38 217 ASP A O 1
ATOM 1681 N N . TYR A 1 218 ? -28.129 1.927 0.427 1.00 93.62 218 TYR A N 1
ATOM 1682 C CA . TYR A 1 218 ? -27.921 3.372 0.516 1.00 93.62 218 TYR A CA 1
ATOM 1683 C C . TYR A 1 218 ? -29.240 4.120 0.586 1.00 93.62 218 TYR A C 1
ATOM 1685 O O . TYR A 1 218 ? -29.470 4.851 1.541 1.00 93.62 218 TYR A O 1
ATOM 1693 N N . ARG A 1 219 ? -30.146 3.875 -0.366 1.00 91.94 219 ARG A N 1
ATOM 1694 C CA . ARG A 1 219 ? -31.464 4.530 -0.408 1.00 91.94 219 ARG A CA 1
ATOM 1695 C C . ARG A 1 219 ? -32.338 4.213 0.801 1.00 91.94 219 ARG A C 1
ATOM 1697 O O . ARG A 1 219 ? -33.268 4.963 1.072 1.00 91.94 219 ARG A O 1
ATOM 1704 N N . ARG A 1 220 ? -32.094 3.088 1.476 1.00 90.31 220 ARG A N 1
ATOM 1705 C CA . ARG A 1 220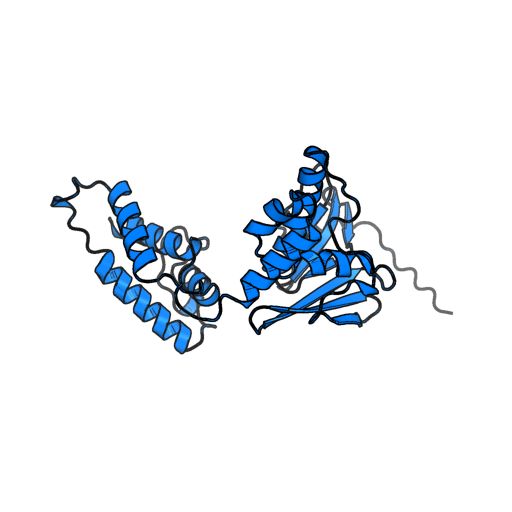 ? -32.809 2.691 2.692 1.00 90.31 220 ARG A CA 1
ATOM 1706 C C . ARG A 1 220 ? -32.215 3.370 3.923 1.00 90.31 220 ARG A C 1
ATOM 1708 O O . ARG A 1 220 ? -32.959 3.900 4.736 1.00 90.31 220 ARG A O 1
ATOM 1715 N N . LEU A 1 221 ? -30.893 3.345 4.059 1.00 87.44 221 LEU A N 1
ATOM 1716 C CA . LEU A 1 221 ? -30.168 3.861 5.220 1.00 87.44 221 LEU A CA 1
ATOM 1717 C C . LEU A 1 221 ? -30.011 5.388 5.197 1.00 87.44 221 LEU A C 1
ATOM 1719 O O . LEU A 1 221 ? -29.838 5.990 6.250 1.00 87.44 221 LEU A O 1
ATOM 1723 N N . SER A 1 222 ? -30.115 6.026 4.028 1.00 86.62 222 SER A N 1
ATOM 1724 C CA . SER A 1 222 ? -30.114 7.487 3.899 1.00 86.62 222 SER A CA 1
ATOM 1725 C C . SER A 1 222 ? -31.446 8.142 4.284 1.00 86.62 222 SER A C 1
ATOM 1727 O O . SER A 1 222 ? -31.526 9.368 4.354 1.00 86.62 222 SER A O 1
ATOM 1729 N N . GLN A 1 223 ? -32.499 7.360 4.553 1.00 83.44 223 GLN A N 1
ATOM 1730 C CA . GLN A 1 223 ? -33.783 7.876 5.033 1.00 83.44 223 GLN A CA 1
ATOM 1731 C C . GLN A 1 223 ? -33.693 8.223 6.521 1.00 83.44 223 GLN A C 1
ATOM 1733 O O . GLN A 1 223 ? -34.083 7.442 7.387 1.00 83.44 223 GLN A O 1
ATOM 1738 N N . VAL A 1 224 ? -33.160 9.406 6.812 1.00 77.50 224 VAL A N 1
ATOM 1739 C CA . VAL A 1 224 ? -33.101 9.965 8.165 1.00 77.50 224 VAL A CA 1
ATOM 1740 C C . VAL A 1 224 ? -34.351 10.805 8.427 1.00 77.50 224 VAL A C 1
ATOM 1742 O O . VAL A 1 224 ? -34.719 11.647 7.607 1.00 77.50 224 VAL A O 1
ATOM 1745 N N . ASP A 1 225 ? -35.001 10.595 9.575 1.00 74.44 225 ASP A N 1
ATOM 1746 C CA . ASP A 1 225 ? -36.028 11.520 10.056 1.00 74.44 225 ASP A CA 1
ATOM 1747 C C . ASP A 1 225 ? -35.355 12.770 10.630 1.00 74.44 225 ASP A C 1
ATOM 1749 O O . ASP A 1 225 ? -34.857 12.794 11.756 1.00 74.44 225 ASP A O 1
ATOM 1753 N N . TRP A 1 226 ? -35.314 13.820 9.816 1.00 74.25 226 TRP A N 1
ATOM 1754 C CA . TRP A 1 226 ? -34.657 15.076 10.160 1.00 74.25 226 TRP A CA 1
ATOM 1755 C C . TRP A 1 226 ? -35.378 15.867 11.256 1.00 74.25 226 TRP A C 1
ATOM 1757 O O . TRP A 1 226 ? -34.742 16.707 11.894 1.00 74.25 226 TRP A O 1
ATOM 1767 N N . ASN A 1 227 ? -36.662 15.589 11.519 1.00 70.00 227 ASN A N 1
ATOM 1768 C CA . ASN A 1 227 ? -37.389 16.234 12.615 1.00 70.00 227 ASN A CA 1
ATOM 1769 C C . ASN A 1 227 ? -36.913 15.728 13.980 1.00 70.00 227 ASN A C 1
ATOM 1771 O O . ASN A 1 227 ? -36.905 16.486 14.943 1.00 70.00 227 ASN A O 1
ATOM 1775 N N . GLU A 1 228 ? -36.484 14.468 14.062 1.00 69.25 228 GLU A N 1
ATOM 1776 C CA . GLU A 1 228 ? -35.930 13.878 15.286 1.00 69.25 228 GLU A CA 1
ATOM 1777 C C . GLU A 1 228 ? -34.456 14.252 15.520 1.00 69.25 228 GLU A C 1
ATOM 1779 O O . GLU A 1 228 ? -33.883 13.904 16.552 1.00 69.25 228 GLU A O 1
ATOM 1784 N N . ARG A 1 229 ? -33.818 14.933 14.559 1.00 65.06 229 ARG A N 1
ATOM 1785 C CA . ARG A 1 229 ? -32.367 15.188 14.538 1.00 65.06 229 ARG A CA 1
ATOM 1786 C C . ARG A 1 229 ? -31.984 16.657 14.606 1.00 65.06 229 ARG A C 1
ATOM 1788 O O . ARG A 1 229 ? -30.835 16.986 14.330 1.00 65.06 229 ARG A O 1
ATOM 1795 N N . ASP A 1 230 ? -32.939 17.530 14.924 1.00 69.50 230 ASP A N 1
ATOM 1796 C CA . ASP A 1 230 ? -32.756 18.987 14.978 1.00 69.50 230 ASP A CA 1
ATOM 1797 C C . ASP A 1 230 ? -32.102 19.581 13.705 1.00 69.50 230 ASP A C 1
ATOM 1799 O O . ASP A 1 230 ? -31.545 20.677 13.725 1.00 69.50 230 ASP A O 1
ATOM 1803 N N . GLY A 1 231 ? -32.169 18.864 12.574 1.00 69.62 231 GLY A N 1
ATOM 1804 C CA . GLY A 1 231 ? -31.520 19.243 11.318 1.00 69.62 231 GLY A CA 1
ATOM 1805 C C . GLY A 1 231 ? -29.984 19.193 11.308 1.00 69.62 231 GLY A C 1
ATOM 1806 O O . GLY A 1 231 ? -29.392 19.781 10.401 1.00 69.62 231 GLY A O 1
ATOM 1807 N N . ASP A 1 232 ? -29.326 18.527 12.267 1.00 82.81 232 ASP A N 1
ATOM 1808 C CA . ASP A 1 232 ? -27.858 18.453 12.308 1.00 82.81 232 ASP A CA 1
ATOM 1809 C C . ASP A 1 232 ? -27.306 17.349 11.391 1.00 82.81 232 ASP A C 1
ATOM 1811 O O . ASP A 1 232 ? -27.552 16.152 11.567 1.00 82.81 232 ASP A O 1
ATOM 1815 N N . LEU A 1 233 ? -26.527 17.772 10.397 1.00 84.81 233 LEU A N 1
ATOM 1816 C CA . LEU A 1 233 ? -25.937 16.902 9.390 1.00 84.81 233 LEU A CA 1
ATOM 1817 C C . LEU A 1 233 ? -24.773 16.065 9.936 1.00 84.81 233 LEU A C 1
ATOM 1819 O O . LEU A 1 233 ? -24.629 14.912 9.536 1.00 84.81 233 LEU A O 1
ATOM 1823 N N . LEU A 1 234 ? -23.933 16.612 10.821 1.00 86.38 234 LEU A N 1
ATOM 1824 C CA . LEU A 1 234 ? -22.694 15.932 11.226 1.00 86.38 234 LEU A CA 1
ATOM 1825 C C . LEU A 1 234 ? -22.966 14.642 12.026 1.00 86.38 234 LEU A C 1
ATOM 1827 O O . LEU A 1 234 ? -22.430 13.598 11.650 1.00 86.38 234 LEU A O 1
ATOM 1831 N N . PRO A 1 235 ? -23.850 14.637 13.044 1.00 85.94 235 PRO A N 1
ATOM 1832 C CA . PRO A 1 235 ? -24.229 13.408 13.741 1.00 85.94 235 PRO A CA 1
ATOM 1833 C C . PRO A 1 235 ? -24.971 12.417 12.837 1.00 85.94 235 PRO A C 1
ATOM 1835 O O . PRO A 1 235 ? -24.862 11.204 13.016 1.00 85.94 235 PRO A O 1
ATOM 1838 N N . ALA A 1 236 ? -25.737 12.916 11.859 1.00 85.56 236 ALA A N 1
ATOM 1839 C CA . ALA A 1 236 ? -26.428 12.069 10.892 1.00 85.56 236 ALA A CA 1
ATOM 1840 C C . ALA A 1 236 ? -25.439 11.358 9.952 1.00 85.56 236 ALA A C 1
ATOM 1842 O O . ALA A 1 236 ? -25.610 10.172 9.684 1.00 85.56 236 ALA A O 1
ATOM 1843 N N . MET A 1 237 ? -24.386 12.051 9.505 1.00 88.69 237 MET A N 1
ATOM 1844 C CA . MET A 1 237 ? -23.300 11.477 8.703 1.00 88.69 237 MET A CA 1
ATOM 1845 C C . MET A 1 237 ? -22.532 10.391 9.468 1.00 88.69 237 MET A C 1
ATOM 1847 O O . MET A 1 237 ? -22.320 9.306 8.929 1.00 88.69 237 MET A O 1
ATOM 1851 N N . GLU A 1 238 ? -22.183 10.636 10.735 1.00 87.75 238 GLU A N 1
ATOM 1852 C CA . GLU A 1 238 ? -21.449 9.667 11.560 1.00 87.75 238 GLU A CA 1
ATOM 1853 C C . GLU A 1 238 ? -22.260 8.383 11.787 1.00 87.75 238 GLU A C 1
ATOM 1855 O O . GLU A 1 238 ? -21.756 7.275 11.579 1.00 87.75 238 GLU A O 1
ATOM 1860 N N . GLN A 1 239 ? -23.546 8.523 12.120 1.00 87.50 239 GLN A N 1
ATOM 1861 C CA . GLN A 1 239 ? -24.433 7.375 12.288 1.00 87.50 239 GLN A CA 1
ATOM 1862 C C . GLN A 1 239 ? -24.689 6.639 10.969 1.00 87.50 239 GLN A C 1
ATOM 1864 O O . GLN A 1 239 ? -24.740 5.409 10.949 1.00 87.50 239 GLN A O 1
ATOM 1869 N N . PHE A 1 240 ? -24.857 7.372 9.867 1.00 91.69 240 PHE A N 1
ATOM 1870 C CA . PHE A 1 240 ? -24.994 6.784 8.540 1.00 91.69 240 PHE A CA 1
ATOM 1871 C C . PHE A 1 240 ? -23.762 5.936 8.195 1.00 91.69 240 PHE A C 1
ATOM 1873 O O . PHE A 1 240 ? -23.906 4.778 7.796 1.00 91.69 240 PHE A O 1
ATOM 1880 N N . ALA A 1 241 ? -22.558 6.474 8.406 1.00 90.00 241 ALA A N 1
ATOM 1881 C CA . ALA A 1 241 ? -21.306 5.767 8.162 1.00 90.00 241 ALA A CA 1
ATOM 1882 C C . ALA A 1 241 ? -21.172 4.521 9.053 1.00 90.00 241 ALA A C 1
ATOM 1884 O O . ALA A 1 241 ? -20.777 3.461 8.572 1.00 90.00 241 ALA A O 1
ATOM 1885 N N . GLU A 1 242 ? -21.550 4.608 10.330 1.00 89.06 242 GLU A N 1
ATOM 1886 C CA . GLU A 1 242 ? -21.552 3.462 11.245 1.00 89.06 242 GLU A CA 1
ATOM 1887 C C . GLU A 1 242 ? -22.550 2.371 10.824 1.00 89.06 242 GLU A C 1
ATOM 1889 O O . GLU A 1 242 ? -22.199 1.190 10.783 1.00 89.06 242 GLU A O 1
ATOM 1894 N N . ALA A 1 243 ? -23.772 2.747 10.439 1.00 89.19 243 ALA A N 1
ATOM 1895 C CA . ALA A 1 243 ? -24.769 1.806 9.931 1.00 89.19 243 ALA A CA 1
ATOM 1896 C C . ALA A 1 243 ? -24.281 1.093 8.660 1.00 89.19 243 ALA A C 1
ATOM 1898 O O . ALA A 1 243 ? -24.509 -0.110 8.491 1.00 89.19 243 ALA A O 1
ATOM 1899 N N . PHE A 1 244 ? -23.572 1.816 7.792 1.00 91.00 244 PHE A N 1
ATOM 1900 C CA . PHE A 1 244 ? -22.977 1.258 6.586 1.00 91.00 244 PHE A CA 1
ATOM 1901 C C . PHE A 1 244 ? -21.809 0.318 6.870 1.00 91.00 244 PHE A C 1
ATOM 1903 O O . PHE A 1 244 ? -21.784 -0.769 6.300 1.00 91.00 244 PHE A O 1
ATOM 1910 N N . ARG A 1 245 ? -20.904 0.672 7.791 1.00 89.50 245 ARG A N 1
ATOM 1911 C CA . ARG A 1 245 ? -19.819 -0.219 8.243 1.00 89.50 245 ARG A CA 1
ATOM 1912 C C . ARG A 1 245 ? -20.359 -1.541 8.789 1.00 89.50 245 ARG A C 1
ATOM 1914 O O . ARG A 1 245 ? -19.806 -2.597 8.506 1.00 89.50 245 ARG A O 1
ATOM 1921 N N . ASN A 1 246 ? -21.466 -1.489 9.528 1.00 86.44 246 ASN A N 1
ATOM 1922 C CA . ASN A 1 246 ? -22.102 -2.683 10.084 1.00 86.44 246 ASN A CA 1
ATOM 1923 C C . ASN A 1 246 ? -22.834 -3.525 9.026 1.00 86.44 246 ASN A C 1
ATOM 1925 O O . ASN A 1 246 ? -22.864 -4.748 9.131 1.00 86.44 246 ASN A O 1
ATOM 1929 N N . THR A 1 247 ? -23.444 -2.884 8.025 1.00 87.81 247 THR A N 1
ATOM 1930 C CA . THR A 1 247 ? -24.209 -3.577 6.970 1.00 87.81 247 THR A CA 1
ATOM 1931 C C . THR A 1 247 ? -23.298 -4.153 5.885 1.00 87.81 247 THR A C 1
ATOM 1933 O O . THR A 1 247 ? -23.590 -5.219 5.350 1.00 87.81 247 THR A O 1
ATOM 1936 N N . HIS A 1 248 ? -22.193 -3.467 5.588 1.00 88.25 248 HIS A N 1
ATOM 1937 C CA . HIS A 1 248 ? -21.233 -3.817 4.547 1.00 88.25 248 HIS A CA 1
ATOM 1938 C C . HIS A 1 248 ? -19.799 -3.839 5.102 1.00 88.25 248 HIS A C 1
ATOM 1940 O O . HIS A 1 248 ? -18.991 -2.973 4.747 1.00 88.25 248 HIS A O 1
ATOM 1946 N N . PRO A 1 249 ? -19.456 -4.812 5.970 1.00 86.75 249 PRO A N 1
ATOM 1947 C CA . PRO A 1 249 ? -18.100 -4.951 6.509 1.00 86.75 249 PRO A CA 1
ATOM 1948 C C . PRO A 1 249 ? -17.045 -5.212 5.420 1.00 86.75 249 PRO A C 1
ATOM 1950 O O . PRO A 1 249 ? -15.852 -5.052 5.657 1.00 86.75 249 PRO A O 1
ATOM 1953 N N . GLU A 1 250 ? -17.470 -5.608 4.220 1.00 84.75 250 GLU A N 1
ATOM 1954 C CA . GLU A 1 250 ? -16.619 -5.758 3.045 1.00 84.75 250 GLU A CA 1
ATOM 1955 C C . GLU A 1 250 ? -16.164 -4.427 2.417 1.00 84.75 250 GLU A C 1
ATOM 1957 O O . GLU A 1 250 ? -15.347 -4.454 1.499 1.00 84.75 250 GLU A O 1
ATOM 1962 N N . LEU A 1 251 ? -16.682 -3.271 2.844 1.00 88.88 251 LEU A N 1
ATOM 1963 C CA . LEU A 1 251 ? -16.275 -1.971 2.303 1.00 88.88 251 LEU A CA 1
ATOM 1964 C C . LEU A 1 251 ? -15.120 -1.357 3.097 1.00 88.88 251 LEU A C 1
ATOM 1966 O O . LEU A 1 251 ? -15.100 -1.393 4.324 1.00 88.88 251 LEU A O 1
ATOM 1970 N N . ASP A 1 252 ? -14.168 -0.753 2.384 1.00 87.75 252 ASP A N 1
ATOM 1971 C CA . ASP A 1 252 ? -13.105 0.039 3.002 1.00 87.75 252 ASP A CA 1
ATOM 1972 C C . ASP A 1 252 ? -13.570 1.457 3.380 1.00 87.75 252 ASP A C 1
ATOM 1974 O O . ASP A 1 252 ? -14.603 1.958 2.930 1.00 87.75 252 ASP A O 1
ATOM 1978 N N . GLU A 1 253 ? -12.764 2.147 4.190 1.00 89.12 253 GLU A N 1
ATOM 1979 C CA . GLU A 1 253 ? -13.0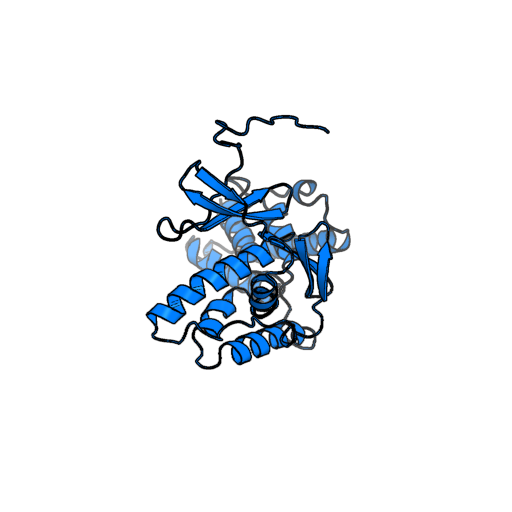55 3.516 4.633 1.00 89.12 253 GLU A CA 1
ATOM 1980 C C . GLU A 1 253 ? -13.153 4.527 3.477 1.00 89.12 253 GLU A C 1
ATOM 1982 O O . GLU A 1 253 ? -13.856 5.532 3.588 1.00 89.12 253 GLU A O 1
ATOM 1987 N N . ALA A 1 254 ? -12.495 4.283 2.338 1.00 88.25 254 ALA A N 1
ATOM 1988 C CA . ALA A 1 254 ? -12.609 5.173 1.184 1.00 88.25 254 ALA A CA 1
ATOM 1989 C C . ALA A 1 254 ? -13.999 5.063 0.535 1.00 88.25 254 ALA A C 1
ATOM 1991 O O . ALA A 1 254 ? -14.592 6.080 0.158 1.00 88.25 254 ALA A O 1
ATOM 1992 N N . ALA A 1 255 ? -14.535 3.846 0.444 1.00 93.25 255 ALA A N 1
ATOM 1993 C CA . ALA A 1 255 ? -15.891 3.568 -0.006 1.00 93.25 255 ALA A CA 1
ATOM 1994 C C . ALA A 1 255 ? -16.947 4.093 0.976 1.00 93.25 255 ALA A C 1
ATOM 1996 O O . ALA A 1 255 ? -17.888 4.765 0.542 1.00 93.25 255 ALA A O 1
ATOM 1997 N N . ILE A 1 256 ? -16.764 3.870 2.283 1.00 95.38 256 ILE A N 1
ATOM 1998 C CA . ILE A 1 256 ? -17.643 4.424 3.328 1.00 95.38 256 ILE A CA 1
ATOM 1999 C C . ILE A 1 256 ? -17.660 5.950 3.254 1.00 95.38 256 ILE A C 1
ATOM 2001 O O . ILE A 1 256 ? -18.731 6.554 3.172 1.00 95.38 256 ILE A O 1
ATOM 2005 N N . GLY A 1 257 ? -16.486 6.575 3.151 1.00 93.06 257 GLY A N 1
ATOM 2006 C CA . GLY A 1 257 ? -16.386 8.007 2.929 1.00 93.06 257 GLY A CA 1
ATOM 2007 C C . GLY A 1 257 ? -17.153 8.430 1.675 1.00 93.06 257 GLY A C 1
ATOM 2008 O O . GLY A 1 257 ? -17.926 9.386 1.713 1.00 93.06 257 GLY A O 1
ATOM 2009 N N . ALA A 1 258 ? -16.982 7.757 0.534 1.00 94.00 258 ALA A N 1
ATOM 2010 C CA . ALA A 1 258 ? -17.693 8.115 -0.698 1.00 94.00 258 ALA A CA 1
ATOM 2011 C C . ALA A 1 258 ? -19.221 8.123 -0.544 1.00 94.00 258 ALA A C 1
ATOM 2013 O O . ALA A 1 258 ? -19.865 9.056 -1.032 1.00 94.00 258 ALA A O 1
ATOM 2014 N N . LEU A 1 259 ? -19.778 7.155 0.183 1.00 95.56 259 LEU A N 1
ATOM 2015 C CA . LEU A 1 259 ? -21.203 7.105 0.511 1.00 95.56 259 LEU A CA 1
ATOM 2016 C C . LEU A 1 259 ? -21.621 8.250 1.442 1.00 95.56 259 LEU A C 1
ATOM 2018 O O . LEU A 1 259 ? -22.634 8.897 1.190 1.00 95.56 259 LEU A O 1
ATOM 2022 N N . GLU A 1 260 ? -20.827 8.547 2.469 1.00 93.88 260 GLU A N 1
ATOM 2023 C CA . GLU A 1 260 ? -21.059 9.656 3.403 1.00 93.88 260 GLU A CA 1
ATOM 2024 C C . GLU A 1 260 ? -21.039 11.024 2.689 1.00 93.88 260 GLU A C 1
ATOM 2026 O O . GLU A 1 260 ? -21.875 11.893 2.934 1.00 93.88 260 GLU A O 1
ATOM 2031 N N . TRP A 1 261 ? -20.129 11.206 1.728 1.00 92.81 261 TRP A N 1
ATOM 2032 C CA . TRP A 1 261 ? -20.088 12.398 0.875 1.00 92.81 261 TRP A CA 1
ATOM 2033 C C . TRP A 1 261 ? -21.295 12.499 -0.051 1.00 92.81 261 TRP A C 1
ATOM 2035 O O . TRP A 1 261 ? -21.812 13.594 -0.257 1.00 92.81 261 TRP A O 1
ATOM 2045 N N . LYS A 1 262 ? -21.778 11.377 -0.593 1.00 93.56 262 LYS A N 1
ATOM 2046 C CA . LYS A 1 262 ? -23.039 11.382 -1.335 1.00 93.56 262 LYS A CA 1
ATOM 2047 C C . LYS A 1 262 ? -24.212 11.746 -0.422 1.00 93.56 262 LYS A C 1
ATOM 2049 O O . LYS A 1 262 ? -25.036 12.562 -0.807 1.00 93.56 262 LYS A O 1
ATOM 2054 N N . PHE A 1 263 ? -24.252 11.203 0.793 1.00 92.06 263 PHE A N 1
ATOM 2055 C CA . PHE A 1 263 ? -25.280 11.508 1.791 1.00 92.06 263 PHE A CA 1
ATOM 2056 C C . PHE A 1 263 ? -25.324 12.992 2.168 1.00 92.06 263 PHE A C 1
ATOM 2058 O O . PHE A 1 263 ? -26.403 13.576 2.202 1.00 92.06 263 PHE A O 1
ATOM 2065 N N . SER A 1 264 ? -24.172 13.639 2.360 1.00 89.25 264 SER A N 1
ATOM 2066 C CA . SER A 1 264 ? -24.134 15.079 2.652 1.00 89.25 264 SER A CA 1
ATOM 2067 C C . SER A 1 264 ? -24.598 15.961 1.490 1.00 89.25 264 SER A C 1
ATOM 2069 O O . SER A 1 264 ? -25.071 17.075 1.717 1.00 89.25 264 SER A O 1
ATOM 2071 N N . TRP A 1 265 ? -24.494 15.467 0.254 1.00 87.62 265 TRP A N 1
ATOM 2072 C CA . TRP A 1 265 ? -25.059 16.114 -0.930 1.00 87.62 265 TRP A CA 1
ATOM 2073 C C . TRP A 1 265 ? -26.564 15.880 -1.068 1.00 87.62 265 TRP A C 1
ATOM 2075 O O . TRP A 1 265 ? -27.289 16.837 -1.323 1.00 87.62 265 TRP A O 1
ATOM 2085 N N . ASP A 1 266 ? -27.022 14.642 -0.871 1.00 85.88 266 ASP A N 1
ATOM 2086 C CA . ASP A 1 266 ? -28.435 14.248 -0.972 1.00 85.88 266 ASP A CA 1
ATOM 2087 C C . ASP A 1 266 ? -29.292 14.809 0.190 1.00 85.88 266 ASP A C 1
ATOM 2089 O O . ASP A 1 266 ? -30.518 14.784 0.122 1.00 85.88 266 ASP A O 1
ATOM 2093 N N . TRP A 1 267 ? -28.662 15.327 1.253 1.00 75.00 267 TRP A N 1
ATOM 2094 C CA . TRP A 1 267 ? -29.316 16.046 2.357 1.00 75.00 267 TRP A CA 1
ATOM 2095 C C . TRP A 1 267 ? -30.026 17.344 1.925 1.00 75.00 267 TRP A C 1
ATOM 2097 O O . TRP A 1 267 ? -30.963 17.773 2.601 1.00 75.00 267 TRP A O 1
ATOM 2107 N N . ARG A 1 268 ? -29.584 17.986 0.834 1.00 58.47 268 ARG A N 1
ATOM 2108 C CA . ARG A 1 268 ? -30.195 19.218 0.302 1.00 58.47 268 ARG A CA 1
ATOM 2109 C C . ARG A 1 268 ? -31.271 18.939 -0.735 1.00 58.47 268 ARG A C 1
ATOM 2111 O O . ARG A 1 268 ? -32.267 19.698 -0.712 1.00 58.47 268 ARG A O 1
#

pLDDT: mean 80.3, std 17.52, range [27.53, 97.19]

Foldseek 3Di:
DDDDDDDDDDDLDPDPQDDWDDDPVQQWTWGQDPQKIFIWGDDRSDTDTQFKIWNHPQLVLLVVLLVVLLVVCVVVVADSPPLFAFDPVQQDPQWDWDADPQWIKIWGDAPNDIIIITGHGPPRCRSVRRSSLRSQARSVCSNVLSNDNNSSVSSVVRSVVSVPVPDDDQDAAQVVLQVLLLQCQCPPNDPHGHRDVVSVVVDDPVSVVVSVVLVVVLVVLLPDPCVVVVNDLPVSLVVSLVVSCVVCVNHDPSSSVSSSRNSVVVSD